Protein 5TXU (pdb70)

B-factor: mean 45.16, std 15.19, range [25.22, 124.11]

Structure (mmCIF, N/CA/C/O backbone):
data_5TXU
#
_entry.id   5TXU
#
_cell.length_a   98.043
_cell.length_b   98.043
_cell.length_c   108.241
_cell.angle_alpha   90.00
_cell.angle_beta   90.00
_cell.angle_gamma   120.00
#
_symmetry.space_group_name_H-M   'P 31 2 1'
#
loop_
_entity.id
_entity.type
_entity.pdbx_description
1 polymer 'Stage II sporulation protein D'
2 non-polymer 'ZINC ION'
3 non-polymer 'SODIUM ION'
4 non-polymer 'CHLORIDE ION'
5 non-polymer 'FORMIC ACID'
6 non-polymer 'DIMETHYL SULFOXIDE'
7 water water
#
loop_
_atom_site.group_PDB
_atom_site.id
_atom_site.type_symbol
_atom_site.label_atom_id
_atom_site.label_alt_id
_atom_site.label_comp_id
_atom_site.label_asym_id
_atom_site.label_entity_id
_atom_site.label_seq_id
_atom_site.pdbx_PDB_ins_code
_atom_site.Cartn_x
_atom_site.Cartn_y
_atom_site.Cartn_z
_atom_site.occupancy
_atom_site.B_iso_or_equiv
_atom_site.auth_seq_id
_atom_site.auth_comp_id
_atom_site.auth_asym_id
_atom_site.auth_atom_id
_atom_site.pdbx_PDB_model_num
ATOM 1 N N . LYS A 1 70 ? 70.977 6.261 16.342 1.00 101.23 70 LYS A N 1
ATOM 2 C CA . LYS A 1 70 ? 71.932 5.478 15.493 1.00 99.63 70 LYS A CA 1
ATOM 3 C C . LYS A 1 70 ? 71.895 5.958 14.031 1.00 93.89 70 LYS A C 1
ATOM 4 O O . LYS A 1 70 ? 71.210 6.933 13.711 1.00 92.60 70 LYS A O 1
ATOM 10 N N . LYS A 1 71 ? 72.654 5.286 13.163 1.00 114.60 71 LYS A N 1
ATOM 11 C CA . LYS A 1 71 ? 72.685 5.603 11.729 1.00 106.59 71 LYS A CA 1
ATOM 12 C C . LYS A 1 71 ? 71.761 4.673 10.941 1.00 95.24 71 LYS A C 1
ATOM 13 O O . LYS A 1 71 ? 71.281 3.660 11.462 1.00 90.26 71 LYS A O 1
ATOM 19 N N . ALA A 1 72 ? 71.509 5.041 9.686 1.00 87.36 72 ALA A N 1
ATOM 20 C CA . ALA A 1 72 ? 70.671 4.242 8.793 1.00 79.87 72 ALA A CA 1
ATOM 21 C C . ALA A 1 72 ? 71.424 2.958 8.441 1.00 75.66 72 ALA A C 1
ATOM 22 O O . ALA A 1 72 ? 72.601 3.013 8.080 1.00 78.05 72 ALA A O 1
ATOM 24 N N . PRO A 1 73 ? 70.758 1.798 8.548 1.00 69.45 73 PRO A N 1
ATOM 25 C CA . PRO A 1 73 ? 71.481 0.568 8.247 1.00 68.02 73 PRO A CA 1
ATOM 26 C C . PRO A 1 73 ? 71.812 0.376 6.771 1.00 64.21 73 PRO A C 1
ATOM 27 O O . PRO A 1 73 ? 71.234 1.030 5.889 1.00 59.70 73 PRO A O 1
ATOM 31 N N . ILE A 1 74 ? 72.780 -0.497 6.536 1.00 62.69 74 ILE A N 1
ATOM 32 C CA . ILE A 1 74 ? 73.173 -0.899 5.208 1.00 62.46 74 ILE A CA 1
ATOM 33 C C . ILE A 1 74 ? 72.499 -2.252 5.101 1.00 60.04 74 ILE A C 1
ATOM 34 O O . ILE A 1 74 ? 72.649 -3.077 5.996 1.00 59.46 74 ILE A O 1
ATOM 39 N N . ILE A 1 75 ? 71.733 -2.470 4.039 1.00 55.94 75 ILE A N 1
ATOM 40 C CA . ILE A 1 75 ? 71.020 -3.738 3.873 1.00 54.37 75 ILE A CA 1
ATOM 41 C C . ILE A 1 75 ? 71.488 -4.522 2.649 1.00 54.32 75 ILE A C 1
ATOM 42 O O . ILE A 1 75 ? 72.088 -3.965 1.732 1.00 55.16 75 ILE A O 1
ATOM 47 N N . ASN A 1 76 ? 71.215 -5.823 2.667 1.00 54.06 76 ASN A N 1
ATOM 48 C CA . ASN A 1 76 ? 71.533 -6.711 1.564 1.00 55.24 76 ASN A CA 1
ATOM 49 C C . ASN A 1 76 ? 70.305 -6.855 0.691 1.00 53.33 76 ASN A C 1
ATOM 50 O O . ASN A 1 76 ? 69.246 -7.289 1.166 1.00 51.98 76 ASN A O 1
ATOM 55 N N . VAL A 1 77 ? 70.447 -6.510 -0.584 1.00 52.10 77 VAL A N 1
ATOM 56 C CA . VAL A 1 77 ? 69.343 -6.606 -1.519 1.00 51.15 77 VAL A CA 1
ATOM 57 C C . VAL A 1 77 ? 69.669 -7.630 -2.588 1.00 52.32 77 VAL A C 1
ATOM 58 O O . VAL A 1 77 ? 70.716 -7.551 -3.224 1.00 54.15 77 VAL A O 1
ATOM 62 N N . TYR A 1 78 ? 68.761 -8.584 -2.781 1.00 52.22 78 TYR A N 1
ATOM 63 C CA . TYR A 1 78 ? 68.928 -9.620 -3.790 1.00 54.09 78 TYR A CA 1
ATOM 64 C C . TYR A 1 78 ? 68.343 -9.157 -5.117 1.00 53.44 78 TYR A C 1
ATOM 65 O O . TYR A 1 78 ? 67.165 -8.831 -5.207 1.00 51.64 78 TYR A O 1
ATOM 74 N N . ASN A 1 79 ? 69.186 -9.131 -6.140 1.00 55.66 79 ASN A N 1
ATOM 75 C CA . ASN A 1 79 ? 68.769 -8.772 -7.477 1.00 56.19 79 ASN A CA 1
ATOM 76 C C . ASN A 1 79 ? 68.212 -10.040 -8.120 1.00 57.80 79 ASN A C 1
ATOM 77 O O . ASN A 1 79 ? 68.973 -10.938 -8.492 1.00 59.36 79 ASN A O 1
ATOM 82 N N . HIS A 1 80 ? 66.887 -10.099 -8.270 1.00 56.98 80 HIS A N 1
ATOM 83 C CA . HIS A 1 80 ? 66.221 -11.289 -8.828 1.00 59.11 80 HIS A CA 1
ATOM 84 C C . HIS A 1 80 ? 66.554 -11.591 -10.303 1.00 62.40 80 HIS A C 1
ATOM 85 O O . HIS A 1 80 ? 66.272 -12.687 -10.778 1.00 64.12 80 HIS A O 1
ATOM 92 N N . ILE A 1 81 ? 67.144 -10.628 -11.015 1.00 62.93 81 ILE A N 1
ATOM 93 C CA . ILE A 1 81 ? 67.540 -10.817 -12.417 1.00 65.23 81 ILE A CA 1
ATOM 94 C C . ILE A 1 81 ? 68.959 -11.396 -12.508 1.00 68.95 81 ILE A C 1
ATOM 95 O O . ILE A 1 81 ? 69.177 -12.417 -13.172 1.00 70.88 81 ILE A O 1
ATOM 100 N N . THR A 1 82 ? 69.914 -10.746 -11.843 1.00 69.39 82 THR A N 1
ATOM 101 C CA . THR A 1 82 ? 71.321 -11.168 -11.889 1.00 72.83 82 THR A CA 1
ATOM 102 C C . THR A 1 82 ? 71.657 -12.296 -10.922 1.00 74.35 82 THR A C 1
ATOM 103 O O . THR A 1 82 ? 72.638 -13.004 -11.122 1.00 77.44 82 THR A O 1
ATOM 107 N N . GLY A 1 83 ? 70.857 -12.453 -9.871 1.00 73.26 83 GLY A N 1
ATOM 108 C CA . GLY A 1 83 ? 71.121 -13.470 -8.854 1.00 75.77 83 GLY A CA 1
ATOM 109 C C . GLY A 1 83 ? 72.191 -13.047 -7.848 1.00 77.39 83 GLY A C 1
ATOM 110 O O . GLY A 1 83 ? 72.581 -13.840 -6.990 1.00 78.79 83 GLY A O 1
ATOM 111 N N . LYS A 1 84 ? 72.658 -11.798 -7.946 1.00 78.56 84 LYS A N 1
ATOM 112 C CA . LYS A 1 84 ? 73.682 -11.264 -7.042 1.00 79.85 84 LYS A CA 1
ATOM 113 C C . LYS A 1 84 ? 73.049 -10.445 -5.924 1.00 76.47 84 LYS A C 1
ATOM 114 O O . LYS A 1 84 ? 72.103 -9.685 -6.162 1.00 74.40 84 LYS A O 1
ATOM 120 N N . THR A 1 85 ? 73.579 -10.600 -4.712 1.00 76.38 85 THR A N 1
ATOM 121 C CA . THR A 1 85 ? 73.140 -9.827 -3.552 1.00 74.78 85 THR A CA 1
ATOM 122 C C . THR A 1 85 ? 74.127 -8.668 -3.396 1.00 76.11 85 THR A C 1
ATOM 123 O O . THR A 1 85 ? 75.340 -8.862 -3.510 1.00 76.80 85 THR A O 1
ATOM 127 N N . GLU A 1 86 ? 73.604 -7.471 -3.144 1.00 75.03 86 GLU A N 1
ATOM 128 C CA . GLU A 1 86 ? 74.437 -6.271 -2.989 1.00 76.34 86 GLU A CA 1
ATOM 129 C C . GLU A 1 86 ? 74.021 -5.435 -1.782 1.00 70.44 86 GLU A C 1
ATOM 130 O O . GLU A 1 86 ? 72.850 -5.429 -1.387 1.00 65.39 86 GLU A O 1
ATOM 136 N N . LYS A 1 87 ? 74.999 -4.747 -1.199 1.00 69.06 87 LYS A N 1
ATOM 137 C CA . LYS A 1 87 ? 74.752 -3.863 -0.070 1.00 67.18 87 LYS A CA 1
ATOM 138 C C . LYS A 1 87 ? 74.245 -2.508 -0.562 1.00 63.90 87 LYS A C 1
ATOM 139 O O . LYS A 1 87 ? 74.760 -1.958 -1.538 1.00 64.24 87 LYS A O 1
ATOM 145 N N . MET A 1 88 ? 73.236 -1.980 0.123 1.00 59.10 88 MET A N 1
ATOM 146 C CA . MET A 1 88 ? 72.664 -0.679 -0.201 1.00 57.29 88 MET A CA 1
ATOM 147 C C . MET A 1 88 ? 72.341 0.076 1.072 1.00 54.46 88 MET A C 1
ATOM 148 O O . MET A 1 88 ? 71.939 -0.532 2.067 1.00 52.62 88 MET A O 1
ATOM 153 N N . ASP A 1 89 ? 72.506 1.395 1.034 1.00 54.21 89 ASP A N 1
ATOM 154 C CA . ASP A 1 89 ? 72.071 2.248 2.144 1.00 53.13 89 ASP A CA 1
ATOM 155 C C . ASP A 1 89 ? 70.548 2.208 2.111 1.00 48.41 89 ASP A C 1
ATOM 156 O O . ASP A 1 89 ? 69.967 2.223 1.021 1.00 45.71 89 ASP A O 1
ATOM 161 N N . MET A 1 90 ? 69.908 2.179 3.279 1.00 46.06 90 MET A N 1
ATOM 162 C CA . MET A 1 90 ? 68.445 2.154 3.357 1.00 44.78 90 MET A CA 1
ATOM 163 C C . MET A 1 90 ? 67.815 3.230 2.481 1.00 43.41 90 MET A C 1
ATOM 164 O O . MET A 1 90 ? 66.882 2.944 1.725 1.00 42.01 90 MET A O 1
ATOM 169 N N . GLU A 1 91 ? 68.337 4.458 2.569 1.00 42.32 91 GLU A N 1
ATOM 170 C CA . GLU A 1 91 ? 67.783 5.580 1.806 1.00 42.36 91 GLU A CA 1
ATOM 171 C C . GLU A 1 91 ? 67.748 5.309 0.302 1.00 41.51 91 GLU A C 1
ATOM 172 O O . GLU A 1 91 ? 66.715 5.502 -0.339 1.00 39.62 91 GLU A O 1
ATOM 178 N N . ASN A 1 92 ? 68.881 4.880 -0.256 1.00 43.17 92 ASN A N 1
ATOM 179 C CA . ASN A 1 92 ? 68.967 4.613 -1.687 1.00 44.24 92 ASN A CA 1
ATOM 180 C C . ASN A 1 92 ? 68.023 3.499 -2.126 1.00 41.93 92 ASN A C 1
ATOM 181 O O . ASN A 1 92 ? 67.404 3.589 -3.191 1.00 40.30 92 ASN A O 1
ATOM 186 N N . TYR A 1 93 ? 67.919 2.458 -1.304 1.00 39.99 93 TYR A N 1
ATOM 187 C CA . TYR A 1 93 ? 67.010 1.361 -1.598 1.00 38.56 93 TYR A CA 1
ATOM 188 C C . TYR A 1 93 ? 65.586 1.886 -1.653 1.00 36.75 93 TYR A C 1
ATOM 189 O O . TYR A 1 93 ? 64.878 1.644 -2.631 1.00 36.78 93 TYR A O 1
ATOM 198 N N . LEU A 1 94 ? 65.190 2.646 -0.630 1.00 35.82 94 LEU A N 1
ATOM 199 C CA . LEU A 1 94 ? 63.829 3.147 -0.552 1.00 34.58 94 LEU A CA 1
ATOM 200 C C . LEU A 1 94 ? 63.472 4.084 -1.709 1.00 34.05 94 LEU A C 1
ATOM 201 O O . LEU A 1 94 ? 62.330 4.065 -2.177 1.00 32.74 94 LEU A O 1
ATOM 206 N N . CYS A 1 95 ? 64.435 4.880 -2.183 1.00 34.89 95 CYS A N 1
ATOM 207 C CA . CYS A 1 95 ? 64.170 5.744 -3.336 1.00 35.03 95 CYS A CA 1
ATOM 208 C C . CYS A 1 95 ? 63.841 4.899 -4.573 1.00 35.08 95 CYS A C 1
ATOM 209 O O . CYS A 1 95 ? 62.948 5.249 -5.353 1.00 33.84 95 CYS A O 1
ATOM 212 N N . GLY A 1 96 ? 64.557 3.779 -4.721 1.00 35.57 96 GLY A N 1
ATOM 213 C CA . GLY A 1 96 ? 64.332 2.843 -5.821 1.00 36.82 96 GLY A CA 1
ATOM 214 C C . GLY A 1 96 ? 62.966 2.174 -5.715 1.00 35.47 96 GLY A C 1
ATOM 215 O O . GLY A 1 96 ? 62.305 1.943 -6.730 1.00 34.72 96 GLY A O 1
ATOM 216 N N . VAL A 1 97 ? 62.533 1.888 -4.487 1.00 35.24 97 VAL A N 1
ATOM 217 C CA . VAL A 1 97 ? 61.212 1.301 -4.267 1.00 34.13 97 VAL A CA 1
ATOM 218 C C . VAL A 1 97 ? 60.126 2.310 -4.630 1.00 33.78 97 VAL A C 1
ATOM 219 O O . VAL A 1 97 ? 59.177 1.959 -5.354 1.00 32.70 97 VAL A O 1
ATOM 223 N N . LEU A 1 98 ? 60.245 3.555 -4.152 1.00 33.41 98 LEU A N 1
ATOM 224 C CA A LEU A 1 98 ? 59.221 4.550 -4.512 0.50 33.03 98 LEU A CA 1
ATOM 225 C CA B LEU A 1 98 ? 59.269 4.604 -4.512 0.50 33.68 98 LEU A CA 1
ATOM 226 C C . LEU A 1 98 ? 59.140 4.779 -6.013 1.00 33.76 98 LEU A C 1
ATOM 227 O O . LEU A 1 98 ? 58.029 4.891 -6.561 1.00 34.92 98 LEU A O 1
ATOM 236 N N . ALA A 1 99 ? 60.291 4.837 -6.678 1.00 35.10 99 ALA A N 1
ATOM 237 C CA . ALA A 1 99 ? 60.329 5.057 -8.136 1.00 35.94 99 ALA A CA 1
ATOM 238 C C . ALA A 1 99 ? 59.608 3.947 -8.879 1.00 36.36 99 ALA A C 1
ATOM 239 O O . ALA A 1 99 ? 58.961 4.175 -9.896 1.00 35.82 99 ALA A O 1
ATOM 241 N N . GLY A 1 100 ? 59.701 2.742 -8.336 1.00 36.82 100 GLY A N 1
ATOM 242 C CA . GLY A 1 100 ? 59.042 1.611 -8.925 1.00 37.96 100 GLY A CA 1
ATOM 243 C C . GLY A 1 100 ? 57.584 1.461 -8.531 1.00 38.03 100 GLY A C 1
ATOM 244 O O . GLY A 1 100 ? 56.783 1.041 -9.345 1.00 37.95 100 GLY A O 1
ATOM 245 N N . GLU A 1 101 ? 57.233 1.830 -7.299 1.00 36.93 101 GLU A N 1
ATOM 246 C CA . GLU A 1 101 ? 55.862 1.662 -6.802 1.00 37.27 101 GLU A CA 1
ATOM 247 C C . GLU A 1 101 ? 54.921 2.821 -7.072 1.00 38.22 101 GLU A C 1
ATOM 248 O O . GLU A 1 101 ? 53.750 2.589 -7.389 1.00 37.65 101 GLU A O 1
ATOM 254 N N . MET A 1 102 ? 55.417 4.052 -6.941 1.00 36.48 102 MET A N 1
ATOM 255 C CA . MET A 1 102 ? 54.574 5.239 -7.055 1.00 40.09 102 MET A CA 1
ATOM 256 C C . MET A 1 102 ? 55.231 6.332 -7.919 1.00 43.32 102 MET A C 1
ATOM 257 O O . MET A 1 102 ? 56.393 6.656 -7.721 1.00 48.60 102 MET A O 1
ATOM 262 N N . SER A 1 103 ? 54.506 6.987 -8.797 1.00 47.65 103 SER A N 1
ATOM 263 C CA . SER A 1 103 ? 55.207 7.983 -9.629 1.00 48.36 103 SER A CA 1
ATOM 264 C C . SER A 1 103 ? 55.561 9.249 -8.853 1.00 46.83 103 SER A C 1
ATOM 265 O O . SER A 1 103 ? 54.922 9.579 -7.844 1.00 44.99 103 SER A O 1
ATOM 268 N N . SER A 1 104 ? 56.577 9.945 -9.359 1.00 46.24 104 SER A N 1
ATOM 269 C CA . SER A 1 104 ? 56.982 11.223 -8.827 1.00 46.48 104 SER A CA 1
ATOM 270 C C . SER A 1 104 ? 55.851 12.256 -8.910 1.00 43.85 104 SER A C 1
ATOM 271 O O . SER A 1 104 ? 55.964 13.302 -8.305 1.00 42.86 104 SER A O 1
ATOM 274 N N . GLU A 1 105 ? 54.767 11.954 -9.637 1.00 40.67 105 GLU A N 1
ATOM 275 C CA . GLU A 1 105 ? 53.631 12.876 -9.760 1.00 42.06 105 GLU A CA 1
ATOM 276 C C . GLU A 1 105 ? 52.644 12.808 -8.593 1.00 37.40 105 GLU A C 1
ATOM 277 O O . GLU A 1 105 ? 51.780 13.677 -8.467 1.00 37.11 105 GLU A O 1
ATOM 283 N N . PHE A 1 106 ? 52.732 11.757 -7.774 1.00 35.01 106 PHE A N 1
ATOM 284 C CA A PHE A 1 106 ? 51.867 11.662 -6.604 0.50 33.22 106 PHE A CA 1
ATOM 285 C CA B PHE A 1 106 ? 51.891 11.617 -6.591 0.50 33.76 106 PHE A CA 1
ATOM 286 C C . PHE A 1 106 ? 52.231 12.730 -5.598 1.00 33.32 106 PHE A C 1
ATOM 287 O O . PHE A 1 106 ? 53.380 13.227 -5.565 1.00 32.87 106 PHE A O 1
ATOM 302 N N . ASP A 1 107 ? 51.246 13.118 -4.815 1.00 32.79 107 ASP A N 1
ATOM 303 C CA . ASP A 1 107 ? 51.441 14.129 -3.817 1.00 33.97 107 ASP A CA 1
ATOM 304 C C . ASP A 1 107 ? 52.538 13.720 -2.832 1.00 33.13 107 ASP A C 1
ATOM 305 O O . ASP A 1 107 ? 52.711 12.521 -2.502 1.00 29.78 107 ASP A O 1
ATOM 310 N N . ILE A 1 108 ? 53.258 14.710 -2.324 1.00 31.57 108 ILE A N 1
ATOM 311 C CA . ILE A 1 108 ? 54.324 14.423 -1.339 1.00 32.15 108 ILE A CA 1
ATOM 312 C C . ILE A 1 108 ? 53.844 13.623 -0.120 1.00 30.40 108 ILE A C 1
ATOM 313 O O . ILE A 1 108 ? 54.592 12.798 0.408 1.00 29.29 108 ILE A O 1
ATOM 318 N N . GLU A 1 109 ? 52.623 13.864 0.356 1.00 30.89 109 GLU A N 1
ATOM 319 C CA . GLU A 1 109 ? 52.130 13.114 1.522 1.00 30.75 109 GLU A CA 1
ATOM 320 C C . GLU A 1 109 ? 51.901 11.621 1.188 1.00 30.03 109 GLU A C 1
ATOM 321 O O . GLU A 1 109 ? 52.097 10.744 2.037 1.00 29.42 109 GLU A O 1
ATOM 327 N N . ALA A 1 110 ? 51.466 11.334 -0.035 1.00 30.14 110 ALA A N 1
ATOM 328 C CA . ALA A 1 110 ? 51.284 9.942 -0.466 1.00 29.35 110 ALA A CA 1
ATOM 329 C C . ALA A 1 110 ? 52.662 9.289 -0.632 1.00 28.51 110 ALA A C 1
ATOM 330 O O . ALA A 1 110 ? 52.858 8.135 -0.256 1.00 28.11 110 ALA A O 1
ATOM 332 N N . LEU A 1 111 ? 53.621 10.033 -1.187 1.00 27.92 111 LEU A N 1
ATOM 333 C CA . LEU A 1 111 ? 54.984 9.520 -1.341 1.00 27.94 111 LEU A CA 1
ATOM 334 C C . LEU A 1 111 ? 55.618 9.282 0.030 1.00 27.66 111 LEU A C 1
ATOM 335 O O . LEU A 1 111 ? 56.299 8.280 0.216 1.00 27.16 111 LEU A O 1
ATOM 340 N N . LYS A 1 112 ? 55.371 10.176 0.983 1.00 27.51 112 LYS A N 1
ATOM 341 C CA . LYS A 1 112 ? 55.874 9.967 2.357 1.00 28.40 112 LYS A CA 1
ATOM 342 C C . LYS A 1 112 ? 55.258 8.720 2.994 1.00 28.24 112 LYS A C 1
ATOM 343 O O . LYS A 1 112 ? 55.975 7.909 3.572 1.00 28.16 112 LYS A O 1
ATOM 349 N N . ALA A 1 113 ? 53.942 8.572 2.869 1.00 28.05 113 ALA A N 1
ATOM 350 C CA . ALA A 1 113 ? 53.259 7.361 3.381 1.00 28.81 113 ALA A CA 1
ATOM 351 C C . ALA A 1 113 ? 53.873 6.113 2.749 1.00 28.49 113 ALA A C 1
ATOM 352 O O . ALA A 1 113 ? 54.185 5.134 3.437 1.00 27.84 113 ALA A O 1
ATOM 354 N N . GLN A 1 114 ? 54.082 6.160 1.435 1.00 28.19 114 GLN A N 1
ATOM 355 C CA . GLN A 1 114 ? 54.668 5.032 0.735 1.00 28.11 114 GLN A CA 1
ATOM 356 C C . GLN A 1 114 ? 56.086 4.723 1.219 1.00 28.34 114 GLN A C 1
ATOM 357 O O . GLN A 1 114 ? 56.436 3.550 1.366 1.00 27.69 114 GLN A O 1
ATOM 363 N N . SER A 1 115 ? 56.905 5.754 1.470 1.00 28.02 115 SER A N 1
ATOM 364 C CA . SER A 1 115 ? 58.264 5.529 1.924 1.00 28.64 115 SER A CA 1
ATOM 365 C C . SER A 1 115 ? 58.304 4.844 3.300 1.00 29.12 115 SER A C 1
ATOM 366 O O . SER A 1 115 ? 59.175 4.001 3.530 1.00 27.85 115 SER A O 1
ATOM 369 N N . VAL A 1 116 ? 57.377 5.214 4.194 1.00 28.62 116 VAL A N 1
ATOM 370 C CA . VAL A 1 116 ? 57.304 4.631 5.523 1.00 28.69 116 VAL A CA 1
ATOM 371 C C . VAL A 1 116 ? 56.895 3.174 5.420 1.00 28.92 116 VAL A C 1
ATOM 372 O O . VAL A 1 116 ? 57.475 2.325 6.098 1.00 29.85 116 VAL A O 1
ATOM 376 N N . ALA A 1 117 ? 55.922 2.882 4.559 1.00 28.20 117 ALA A N 1
ATOM 377 C CA . ALA A 1 117 ? 55.523 1.499 4.334 1.00 29.30 117 ALA A CA 1
ATOM 378 C C . ALA A 1 117 ? 56.678 0.654 3.810 1.00 29.41 117 ALA A C 1
ATOM 379 O O . ALA A 1 117 ? 56.922 -0.457 4.326 1.00 30.20 117 ALA A O 1
ATOM 381 N N . ALA A 1 118 ? 57.424 1.184 2.836 1.00 29.49 118 ALA A N 1
ATOM 382 C CA . ALA A 1 118 ? 58.554 0.463 2.256 1.00 29.73 118 ALA A CA 1
ATOM 383 C C . ALA A 1 118 ? 59.673 0.240 3.269 1.00 31.23 118 ALA A C 1
ATOM 384 O O . ALA A 1 118 ? 60.299 -0.841 3.290 1.00 32.19 118 ALA A O 1
ATOM 386 N N . ARG A 1 119 ? 59.933 1.244 4.109 1.00 30.50 119 ARG A N 1
ATOM 387 C CA . ARG A 1 119 ? 60.942 1.110 5.151 1.00 31.80 119 ARG A CA 1
ATOM 388 C C . ARG A 1 119 ? 60.510 0.059 6.200 1.00 31.72 119 ARG A C 1
ATOM 389 O O . ARG A 1 119 ? 61.316 -0.770 6.640 1.00 33.23 119 ARG A O 1
ATOM 397 N N . THR A 1 120 ? 59.247 0.127 6.595 1.00 30.64 120 THR A N 1
ATOM 398 C CA . THR A 1 120 ? 58.678 -0.796 7.544 1.00 31.88 120 THR A CA 1
ATOM 399 C C . THR A 1 120 ? 58.801 -2.239 7.024 1.00 33.21 120 THR A C 1
ATOM 400 O O . THR A 1 120 ? 59.077 -3.158 7.792 1.00 33.53 120 THR A O 1
ATOM 404 N N . TYR A 1 121 ? 58.628 -2.424 5.716 1.00 33.02 121 TYR A N 1
ATOM 405 C CA . TYR A 1 121 ? 58.719 -3.756 5.114 1.00 35.89 121 TYR A CA 1
ATOM 406 C C . TYR A 1 121 ? 60.104 -4.369 5.343 1.00 36.39 121 TYR A C 1
ATOM 407 O O . TYR A 1 121 ? 60.236 -5.540 5.727 1.00 35.61 121 TYR A O 1
ATOM 416 N N . VAL A 1 122 ? 61.136 -3.566 5.141 1.00 35.92 122 VAL A N 1
ATOM 417 C CA . VAL A 1 122 ? 62.504 -4.035 5.387 1.00 37.62 122 VAL A CA 1
ATOM 418 C C . VAL A 1 122 ? 62.708 -4.405 6.860 1.00 38.47 122 VAL A C 1
ATOM 419 O O . VAL A 1 122 ? 63.267 -5.472 7.173 1.00 40.18 122 VAL A O 1
ATOM 423 N N . VAL A 1 123 ? 62.267 -3.531 7.761 1.00 37.73 123 VAL A N 1
ATOM 424 C CA . VAL A 1 123 ? 62.433 -3.782 9.196 1.00 38.79 123 VAL A CA 1
ATOM 425 C C . VAL A 1 123 ? 61.677 -5.058 9.619 1.00 38.90 123 VAL A C 1
ATOM 426 O O . VAL A 1 123 ? 62.209 -5.900 10.357 1.00 39.07 123 VAL A O 1
ATOM 430 N N . TYR A 1 124 ? 60.441 -5.195 9.149 1.00 38.34 124 TYR A N 1
ATOM 431 C CA . TYR A 1 124 ? 59.653 -6.400 9.432 1.00 40.02 124 TYR A CA 1
ATOM 432 C C . TYR A 1 124 ? 60.425 -7.646 8.975 1.00 42.54 124 TYR A C 1
ATOM 433 O O . TYR A 1 124 ? 60.576 -8.627 9.737 1.00 44.83 124 TYR A O 1
ATOM 442 N N . LYS A 1 125 ? 60.891 -7.609 7.730 1.00 43.25 125 LYS A N 1
ATOM 443 C CA . LYS A 1 125 ? 61.685 -8.701 7.153 1.00 48.58 125 LYS A CA 1
ATOM 444 C C . LYS A 1 125 ? 62.951 -9.031 7.965 1.00 49.60 125 LYS A C 1
ATOM 445 O O . LYS A 1 125 ? 63.305 -10.203 8.096 1.00 47.89 125 LYS A O 1
ATOM 451 N N . GLN A 1 126 ? 63.628 -8.004 8.481 1.00 50.37 126 GLN A N 1
ATOM 452 C CA . GLN A 1 126 ? 64.819 -8.205 9.321 1.00 54.42 126 GLN A CA 1
ATOM 453 C C . GLN A 1 126 ? 64.473 -8.970 10.593 1.00 56.68 126 GLN A C 1
ATOM 454 O O . GLN A 1 126 ? 65.225 -9.823 11.013 1.00 58.46 126 GLN A O 1
ATOM 460 N N . GLU A 1 127 ? 63.334 -8.637 11.195 1.00 58.63 127 GLU A N 1
ATOM 461 C CA . GLU A 1 127 ? 62.893 -9.230 12.460 1.00 63.15 127 GLU A CA 1
ATOM 462 C C . GLU A 1 127 ? 62.198 -10.579 12.320 1.00 65.69 127 GLU A C 1
ATOM 463 O O . GLU A 1 127 ? 61.871 -11.198 13.331 1.00 65.11 127 GLU A O 1
ATOM 469 N N . HIS A 1 128 ? 61.970 -11.039 11.089 1.00 64.54 128 HIS A N 1
ATOM 470 C CA . HIS A 1 128 ? 61.299 -12.324 10.877 1.00 69.69 128 HIS A CA 1
ATOM 471 C C . HIS A 1 128 ? 62.123 -13.317 10.065 1.00 76.70 128 HIS A C 1
ATOM 472 O O . HIS A 1 128 ? 63.220 -13.002 9.599 1.00 80.25 128 HIS A O 1
ATOM 479 N N . GLY A 1 129 ? 61.599 -14.533 9.951 1.00 84.93 129 GLY A N 1
ATOM 480 C CA . GLY A 1 129 ? 62.285 -15.624 9.265 1.00 90.63 129 GLY A CA 1
ATOM 481 C C . GLY A 1 129 ? 62.740 -15.297 7.858 1.00 92.43 129 GLY A C 1
ATOM 482 O O . GLY A 1 129 ? 61.993 -14.708 7.080 1.00 88.06 129 GLY A O 1
ATOM 483 N N . LYS A 1 130 ? 63.982 -15.669 7.554 1.00 97.68 130 LYS A N 1
ATOM 484 C CA . LYS A 1 130 ? 64.555 -15.480 6.222 1.00 99.55 130 LYS A CA 1
ATOM 485 C C . LYS A 1 130 ? 63.806 -16.370 5.217 1.00 101.06 130 LYS A C 1
ATOM 486 O O . LYS A 1 130 ? 63.353 -17.463 5.568 1.00 101.61 130 LYS A O 1
ATOM 492 N N . SER A 1 131 ? 63.668 -15.890 3.983 1.00 85.16 131 SER A N 1
ATOM 493 C CA . SER A 1 131 ? 62.972 -16.634 2.925 1.00 87.46 131 SER A CA 1
ATOM 494 C C . SER A 1 131 ? 63.925 -17.569 2.183 1.00 86.24 131 SER A C 1
ATOM 495 O O . SER A 1 131 ? 65.143 -17.365 2.179 1.00 85.21 131 SER A O 1
ATOM 498 N N . SER A 1 132 ? 63.358 -18.595 1.553 1.00 87.28 132 SER A N 1
ATOM 499 C CA . SER A 1 132 ? 64.151 -19.549 0.781 1.00 87.25 132 SER A CA 1
ATOM 500 C C . SER A 1 132 ? 64.649 -18.923 -0.535 1.00 85.31 132 SER A C 1
ATOM 501 O O . SER A 1 132 ? 65.740 -19.266 -0.998 1.00 84.69 132 SER A O 1
ATOM 504 N N . LYS A 1 133 ? 63.871 -18.001 -1.120 1.00 81.15 133 LYS A N 1
ATOM 505 C CA . LYS A 1 133 ? 64.300 -17.319 -2.361 1.00 78.69 133 LYS A CA 1
ATOM 506 C C . LYS A 1 133 ? 65.637 -16.602 -2.220 1.00 73.52 133 LYS A C 1
ATOM 507 O O . LYS A 1 133 ? 66.423 -16.551 -3.170 1.00 75.14 133 LYS A O 1
ATOM 513 N N . HIS A 1 134 ? 65.878 -16.022 -1.047 1.00 65.97 134 HIS A N 1
ATOM 514 C CA . HIS A 1 134 ? 67.109 -15.279 -0.808 1.00 63.27 134 HIS A CA 1
ATOM 515 C C . HIS A 1 134 ? 67.399 -15.227 0.682 1.00 62.38 134 HIS A C 1
ATOM 516 O O . HIS A 1 134 ? 67.197 -14.208 1.350 1.00 55.54 134 HIS A O 1
ATOM 523 N N . LYS A 1 135 ? 67.857 -16.361 1.201 1.00 63.16 135 LYS A N 1
ATOM 524 C CA . LYS A 1 135 ? 68.176 -16.479 2.625 1.00 65.51 135 LYS A CA 1
ATOM 525 C C . LYS A 1 135 ? 69.258 -15.513 3.131 1.00 64.26 135 LYS A C 1
ATOM 526 O O . LYS A 1 135 ? 69.269 -15.191 4.323 1.00 66.74 135 LYS A O 1
ATOM 532 N N . ASN A 1 136 ? 70.138 -15.041 2.240 1.00 63.73 136 ASN A N 1
ATOM 533 C CA . ASN A 1 136 ? 71.212 -14.097 2.620 1.00 64.72 136 ASN A CA 1
ATOM 534 C C . ASN A 1 136 ? 70.915 -12.609 2.300 1.00 63.27 136 ASN A C 1
ATOM 535 O O . ASN A 1 136 ? 71.822 -11.763 2.335 1.00 62.49 136 ASN A O 1
ATOM 540 N N . ALA A 1 137 ? 69.652 -12.293 2.013 1.00 59.23 137 ALA A N 1
ATOM 541 C CA . ALA A 1 137 ? 69.240 -10.910 1.740 1.00 53.94 137 ALA A CA 1
ATOM 542 C C . ALA A 1 137 ? 67.912 -10.652 2.415 1.00 50.13 137 ALA A C 1
ATOM 543 O O . ALA A 1 137 ? 66.992 -11.489 2.352 1.00 50.02 137 ALA A O 1
ATOM 545 N N . VAL A 1 138 ? 67.790 -9.486 3.043 1.00 56.63 138 VAL A N 1
ATOM 546 C CA . VAL A 1 138 ? 66.544 -9.142 3.719 1.00 52.41 138 VAL A CA 1
ATOM 547 C C . VAL A 1 138 ? 65.407 -8.926 2.702 1.00 49.34 138 VAL A C 1
ATOM 548 O O . VAL A 1 138 ? 64.262 -9.299 2.953 1.00 46.44 138 VAL A O 1
ATOM 552 N N . VAL A 1 139 ? 65.725 -8.318 1.565 1.00 48.32 139 VAL A N 1
ATOM 553 C CA . VAL A 1 139 ? 64.727 -8.080 0.518 1.00 46.92 139 VAL A CA 1
ATOM 554 C C . VAL A 1 139 ? 65.296 -8.374 -0.856 1.00 46.78 139 VAL A C 1
ATOM 555 O O . VAL A 1 139 ? 66.520 -8.420 -1.037 1.00 46.09 139 VAL A O 1
ATOM 559 N N . CYS A 1 140 ? 64.401 -8.562 -1.825 1.00 46.31 140 CYS A N 1
ATOM 560 C CA . CYS A 1 140 ? 64.811 -8.725 -3.214 1.00 47.11 140 CYS A CA 1
ATOM 561 C C . CYS A 1 140 ? 64.145 -7.628 -4.060 1.00 45.38 140 CYS A C 1
ATOM 562 O O . CYS A 1 140 ? 63.289 -6.865 -3.577 1.00 41.28 140 CYS A O 1
ATOM 565 N N . THR A 1 141 ? 64.533 -7.586 -5.324 1.00 47.22 141 THR A N 1
ATOM 566 C CA . THR A 1 141 ? 64.021 -6.599 -6.286 1.00 47.76 141 THR A CA 1
ATOM 567 C C . THR A 1 141 ? 62.780 -7.086 -7.081 1.00 50.22 141 THR A C 1
ATOM 568 O O . THR A 1 141 ? 62.362 -6.426 -8.037 1.00 49.86 141 THR A O 1
ATOM 572 N N . ASP A 1 142 ? 62.189 -8.217 -6.684 1.00 49.22 142 ASP A N 1
ATOM 573 C CA . ASP A 1 142 ? 61.025 -8.749 -7.384 1.00 52.49 142 ASP A CA 1
ATOM 574 C C . ASP A 1 142 ? 59.734 -8.292 -6.711 1.00 51.80 142 ASP A C 1
ATOM 575 O O . ASP A 1 142 ? 59.445 -8.690 -5.575 1.00 49.08 142 ASP A O 1
ATOM 580 N N . TYR A 1 143 ? 58.947 -7.484 -7.431 1.00 50.88 143 TYR A N 1
ATOM 581 C CA . TYR A 1 143 ? 57.662 -6.978 -6.918 1.00 52.74 143 TYR A CA 1
ATOM 582 C C . TYR A 1 143 ? 56.680 -8.112 -6.602 1.00 54.30 143 TYR A C 1
ATOM 583 O O . TYR A 1 143 ? 55.761 -7.927 -5.810 1.00 55.72 143 TYR A O 1
ATOM 592 N N . LYS A 1 144 ? 56.863 -9.262 -7.246 1.00 55.67 144 LYS A N 1
ATOM 593 C CA . LYS A 1 144 ? 56.025 -10.449 -6.982 1.00 60.29 144 LYS A CA 1
ATOM 594 C C . LYS A 1 144 ? 56.342 -11.098 -5.631 1.00 59.19 144 LYS A C 1
ATOM 595 O O . LYS A 1 144 ? 55.542 -11.887 -5.129 1.00 62.67 144 LYS A O 1
ATOM 601 N N . HIS A 1 145 ? 57.504 -10.784 -5.0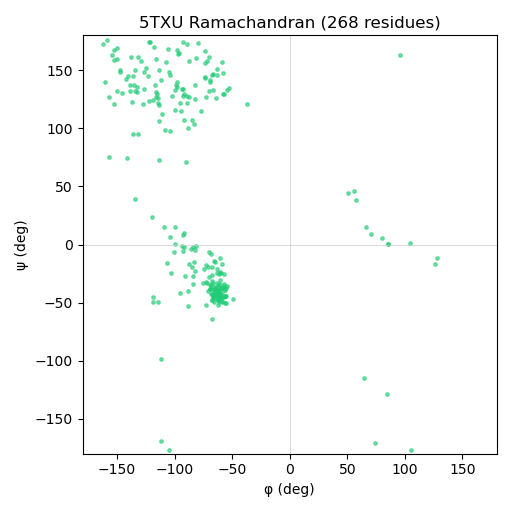49 1.00 56.87 145 HIS A N 1
ATOM 602 C CA . HIS A 1 145 ? 57.912 -11.400 -3.779 1.00 56.55 145 HIS A CA 1
ATOM 603 C C . HIS A 1 145 ? 58.093 -10.390 -2.646 1.00 54.28 145 HIS A C 1
ATOM 604 O O . HIS A 1 145 ? 57.597 -10.602 -1.530 1.00 52.03 145 HIS A O 1
ATOM 611 N N . CYS A 1 146 ? 58.843 -9.321 -2.919 1.00 50.24 146 CYS A N 1
ATOM 612 C CA . CYS A 1 146 ? 59.062 -8.261 -1.933 1.00 48.30 146 CYS A CA 1
ATOM 613 C C . CYS A 1 146 ? 58.359 -6.987 -2.412 1.00 47.34 146 CYS A C 1
ATOM 614 O O . CYS A 1 146 ? 57.144 -6.829 -2.208 1.00 46.20 146 CYS A O 1
ATOM 617 N N . GLN A 1 147 ? 59.101 -6.073 -3.032 1.00 45.50 147 GLN A N 1
ATOM 618 C CA . GLN A 1 147 ? 58.487 -4.852 -3.550 1.00 43.00 147 GLN A CA 1
ATOM 619 C C . GLN A 1 147 ? 59.270 -4.386 -4.760 1.00 41.91 147 GLN A C 1
ATOM 620 O O . GLN A 1 147 ? 60.403 -4.808 -4.991 1.00 42.68 147 G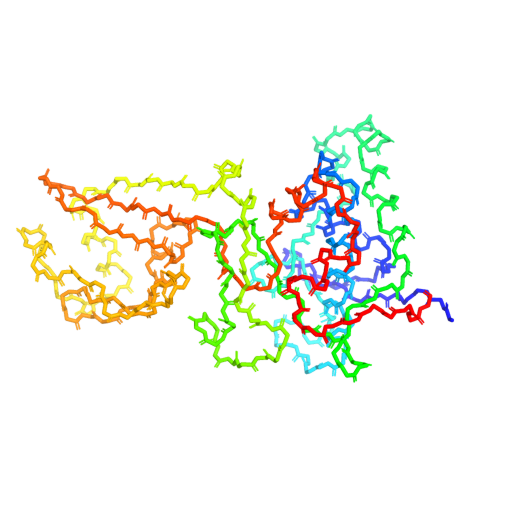LN A O 1
ATOM 626 N N . GLU A 1 148 ? 58.624 -3.572 -5.565 1.00 42.25 148 GLU A N 1
ATOM 627 C CA . GLU A 1 148 ? 59.243 -3.091 -6.777 1.00 45.37 148 GLU A CA 1
ATOM 628 C C . GLU A 1 148 ? 60.538 -2.335 -6.441 1.00 45.66 148 GLU A C 1
ATOM 629 O O . GLU A 1 148 ? 60.744 -1.895 -5.289 1.00 44.92 148 GLU A O 1
ATOM 635 N N . TYR A 1 149 ? 61.432 -2.257 -7.420 1.00 43.16 149 TYR A N 1
ATOM 636 C CA . TYR A 1 149 ? 62.686 -1.544 -7.263 1.00 42.65 149 TYR A CA 1
ATOM 637 C C . TYR A 1 149 ? 63.239 -1.121 -8.629 1.00 44.79 149 TYR A C 1
ATOM 638 O O . TYR A 1 149 ? 63.353 -1.948 -9.518 1.00 43.62 149 TYR A O 1
ATOM 647 N N . LYS A 1 150 ? 63.556 0.169 -8.789 1.00 42.81 150 LYS A N 1
ATOM 648 C CA . LYS A 1 150 ? 64.197 0.669 -10.017 1.00 45.72 150 LYS A CA 1
ATOM 649 C C . LYS A 1 150 ? 65.504 1.339 -9.599 1.00 45.53 150 LYS A C 1
ATOM 650 O O . LYS A 1 150 ? 65.495 2.237 -8.753 1.00 41.75 150 LYS A O 1
ATOM 656 N N . SER A 1 151 ? 66.623 0.885 -10.168 1.00 45.83 151 SER A N 1
ATOM 657 C CA . SER A 1 151 ? 67.941 1.422 -9.820 1.00 48.17 151 SER A CA 1
ATOM 658 C C . SER A 1 151 ? 68.127 2.826 -10.387 1.00 47.20 151 SER A C 1
ATOM 659 O O . SER A 1 151 ? 67.463 3.224 -11.340 1.00 45.27 151 SER A O 1
ATOM 662 N N . TYR A 1 152 ? 69.046 3.564 -9.787 1.00 49.82 152 TYR A N 1
ATOM 663 C CA . TYR A 1 152 ? 69.343 4.926 -10.209 1.00 50.81 152 TYR A CA 1
ATOM 664 C C . TYR A 1 152 ? 69.794 4.955 -11.675 1.00 51.05 152 TYR A C 1
ATOM 665 O O . TYR A 1 152 ? 69.269 5.725 -12.484 1.00 49.37 152 TYR A O 1
ATOM 674 N N . ASP A 1 153 ? 70.749 4.092 -12.013 1.00 54.12 153 ASP A N 1
ATOM 675 C CA . ASP A 1 153 ? 71.272 3.996 -13.391 1.00 56.76 153 ASP A CA 1
ATOM 676 C C . ASP A 1 153 ? 70.157 3.728 -14.402 1.00 54.46 153 ASP A C 1
ATOM 677 O O . ASP A 1 153 ? 70.103 4.355 -15.458 1.00 53.03 153 ASP A O 1
ATOM 682 N N . THR A 1 154 ? 69.268 2.800 -14.054 1.00 51.77 154 THR A N 1
ATOM 683 C CA . THR A 1 154 ? 68.120 2.455 -14.889 1.00 51.46 154 THR A CA 1
ATOM 684 C C . THR A 1 154 ? 67.216 3.665 -15.063 1.00 48.30 154 THR A C 1
ATOM 685 O O . THR A 1 154 ? 66.780 3.966 -16.170 1.00 48.45 154 THR A O 1
ATOM 689 N N . LEU A 1 155 ? 66.943 4.359 -13.967 1.00 46.53 155 LEU A N 1
ATOM 690 C CA . LEU A 1 155 ? 66.074 5.534 -14.015 1.00 45.91 155 LEU A CA 1
ATOM 691 C C . LEU A 1 155 ? 66.681 6.661 -14.835 1.00 47.58 155 LEU A C 1
ATOM 692 O O . LEU A 1 155 ? 65.981 7.312 -15.614 1.00 47.37 155 LEU A O 1
ATOM 697 N N . LYS A 1 156 ? 67.979 6.883 -14.653 1.00 49.99 156 LYS A N 1
ATOM 698 C CA . LYS A 1 156 ? 68.682 7.941 -15.368 1.00 52.91 156 LYS A CA 1
ATOM 699 C C . LYS A 1 156 ? 68.709 7.640 -16.870 1.00 54.62 156 LYS A C 1
ATOM 700 O O . LYS A 1 156 ? 68.438 8.517 -17.692 1.00 53.09 156 LYS A O 1
ATOM 706 N N . LYS A 1 157 ? 69.004 6.390 -17.213 1.00 55.38 157 LYS A N 1
ATOM 707 C CA . LYS A 1 157 ? 69.064 5.965 -18.610 1.00 58.19 157 LYS A CA 1
ATOM 708 C C . LYS A 1 157 ? 67.696 6.027 -19.301 1.00 56.55 157 LYS A C 1
ATOM 709 O O . LYS A 1 157 ? 67.605 6.442 -20.449 1.00 58.38 157 LYS A O 1
ATOM 715 N N . LEU A 1 158 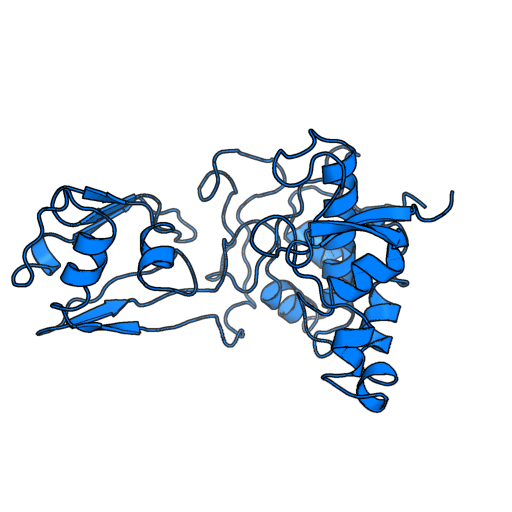? 66.644 5.643 -18.586 1.00 54.44 158 LEU A N 1
ATOM 716 C CA A LEU A 1 158 ? 65.321 5.633 -19.186 0.50 54.15 158 LEU A CA 1
ATOM 717 C CA B LEU A 1 158 ? 65.261 5.627 -19.102 0.50 54.40 158 LEU A CA 1
ATOM 718 C C . LEU A 1 158 ? 64.611 6.995 -19.141 1.00 54.39 158 LEU A C 1
ATOM 719 O O . LEU A 1 158 ? 63.901 7.335 -20.089 1.00 54.56 158 LEU A O 1
ATOM 728 N N . ASN A 1 159 ? 64.827 7.779 -18.080 1.00 52.45 159 ASN A N 1
ATOM 729 C CA . ASN A 1 159 ? 64.163 9.084 -17.954 1.00 52.45 159 ASN A CA 1
ATOM 730 C C . ASN A 1 159 ? 65.021 10.318 -18.250 1.00 53.21 159 ASN A C 1
ATOM 731 O O . ASN A 1 159 ? 64.482 11.365 -18.602 1.00 53.91 159 ASN A O 1
ATOM 736 N N . GLY A 1 160 ? 66.338 10.204 -18.098 1.00 53.66 160 GLY A N 1
ATOM 737 C CA . GLY A 1 160 ? 67.245 11.318 -18.401 1.00 55.53 160 GLY A CA 1
ATOM 738 C C . GLY A 1 160 ? 67.627 12.147 -17.184 1.00 56.29 160 GLY A C 1
ATOM 739 O O . GLY A 1 160 ? 66.969 12.085 -16.139 1.00 50.94 160 GLY A O 1
ATOM 740 N N . GLU A 1 161 ? 68.693 12.932 -17.336 1.00 58.94 161 GLU A N 1
ATOM 741 C CA . GLU A 1 161 ? 69.219 13.770 -16.254 1.00 61.94 161 GLU A CA 1
ATOM 742 C C . GLU A 1 161 ? 68.234 14.795 -15.743 1.00 59.87 161 GLU A C 1
ATOM 743 O O . GLU A 1 161 ? 68.178 15.028 -14.550 1.00 58.13 161 GLU A O 1
ATOM 749 N N . GLU A 1 162 ? 67.448 15.393 -16.633 1.00 61.60 162 GLU A N 1
ATOM 750 C CA . GLU A 1 162 ? 66.491 16.420 -16.207 1.00 62.79 162 GLU A CA 1
ATOM 751 C C . GLU A 1 162 ? 65.433 15.813 -15.280 1.00 57.70 162 GLU A C 1
ATOM 752 O O . GLU A 1 162 ? 65.061 16.414 -14.267 1.00 55.39 162 GLU A O 1
ATOM 758 N N . TRP A 1 163 ? 64.958 14.620 -15.627 1.00 51.66 163 TRP A N 1
ATOM 759 C CA . TRP A 1 163 ? 63.984 13.922 -14.796 1.00 48.21 163 TRP A CA 1
ATOM 760 C C . TRP A 1 163 ? 64.616 13.588 -13.425 1.00 45.54 163 TRP A C 1
ATOM 761 O O . TRP A 1 163 ? 63.971 13.724 -12.386 1.00 45.03 163 TRP A O 1
ATOM 772 N N . ILE A 1 164 ? 65.873 13.158 -13.422 1.00 44.65 164 ILE A N 1
ATOM 773 C CA . ILE A 1 164 ? 66.558 12.871 -12.164 1.00 44.13 164 ILE A CA 1
ATOM 774 C C . ILE A 1 164 ? 66.599 14.123 -11.276 1.00 45.84 164 ILE A C 1
ATOM 775 O O . ILE A 1 164 ? 66.252 14.070 -10.095 1.00 42.66 164 ILE A O 1
ATOM 780 N N . LYS A 1 165 ? 67.003 15.259 -11.840 1.00 48.42 165 LYS A N 1
ATOM 781 C CA . LYS A 1 165 ? 67.128 16.468 -11.024 1.00 51.54 165 LYS A CA 1
ATOM 782 C C . LYS A 1 165 ? 65.812 17.089 -10.579 1.00 49.86 165 LYS A C 1
ATOM 783 O O . LYS A 1 165 ? 65.731 17.588 -9.459 1.00 49.67 165 LYS A O 1
ATOM 789 N N . ASN A 1 166 ? 64.770 16.991 -11.403 1.00 50.35 166 ASN A N 1
ATOM 790 C CA A ASN A 1 166 ? 63.484 17.653 -11.129 0.50 51.99 166 ASN A CA 1
ATOM 791 C CA B ASN A 1 166 ? 63.488 17.656 -11.103 0.50 52.18 166 ASN A CA 1
ATOM 792 C C . ASN A 1 166 ? 62.362 16.790 -10.573 1.00 50.19 166 ASN A C 1
ATOM 793 O O . ASN A 1 166 ? 61.461 17.307 -9.917 1.00 50.49 166 ASN A O 1
ATOM 802 N N . LYS A 1 167 ? 62.406 15.482 -10.833 1.00 49.20 167 LYS A N 1
ATOM 803 C CA . LYS A 1 167 ? 61.338 14.578 -10.390 1.00 47.94 167 LYS A CA 1
ATOM 804 C C . LYS A 1 167 ? 61.793 13.562 -9.359 1.00 43.24 167 LYS A C 1
ATOM 805 O O . LYS A 1 167 ? 61.149 13.375 -8.332 1.00 43.90 167 LYS A O 1
ATOM 811 N N . TYR A 1 168 ? 62.891 12.883 -9.646 1.00 40.77 168 TYR A N 1
ATOM 812 C CA . TYR A 1 168 ? 63.450 11.916 -8.709 1.00 38.79 168 TYR A CA 1
ATOM 813 C C . TYR A 1 168 ? 63.816 12.608 -7.409 1.00 37.82 168 TYR A C 1
ATOM 814 O O . TYR A 1 168 ? 63.760 12.001 -6.350 1.00 35.81 168 TYR A O 1
ATOM 823 N N . SER A 1 169 ? 64.189 13.893 -7.491 1.00 38.08 169 SER A N 1
ATOM 824 C CA . SER A 1 169 ? 64.480 14.676 -6.292 1.00 38.70 169 SER A CA 1
ATOM 825 C C . SER A 1 169 ? 63.272 14.687 -5.334 1.00 36.93 169 SER A C 1
ATOM 826 O O . SER A 1 169 ? 63.455 14.660 -4.130 1.00 36.24 169 SER A O 1
ATOM 829 N N . LYS A 1 170 ? 62.051 14.710 -5.871 1.00 36.55 170 LYS A N 1
ATOM 830 C CA . LYS A 1 170 ? 60.852 14.686 -5.027 1.00 36.83 170 LYS A CA 1
ATOM 831 C C . LYS A 1 170 ? 60.775 13.364 -4.264 1.00 35.06 170 LYS A C 1
ATOM 832 O O . LYS A 1 170 ? 60.419 13.333 -3.089 1.00 34.47 170 LYS A O 1
ATOM 838 N N . ILE A 1 171 ? 61.097 12.276 -4.956 1.00 34.70 171 ILE A N 1
ATOM 839 C CA . ILE A 1 171 ? 61.150 10.937 -4.330 1.00 34.03 171 ILE A CA 1
ATOM 840 C C . ILE A 1 171 ? 62.203 10.916 -3.219 1.00 34.22 171 ILE A C 1
ATOM 841 O O . ILE A 1 171 ? 61.932 10.462 -2.094 1.00 32.56 171 ILE A O 1
ATOM 846 N N . GLN A 1 172 ? 63.387 11.455 -3.519 1.00 35.15 172 GLN A N 1
ATOM 847 C CA . GLN A 1 172 ? 64.479 11.504 -2.546 1.00 36.33 172 GLN A CA 1
ATOM 848 C C . GLN A 1 172 ? 64.074 12.315 -1.321 1.00 35.49 172 GLN A C 1
ATOM 849 O O . GLN A 1 172 ? 64.322 11.912 -0.201 1.00 34.79 172 GLN A O 1
ATOM 855 N N . GLU A 1 173 ? 63.425 13.445 -1.549 1.00 34.47 173 GLU A N 1
ATOM 856 C CA . GLU A 1 173 ? 62.949 14.281 -0.452 1.00 34.71 173 GLU A CA 1
ATOM 857 C C . GLU A 1 173 ? 61.845 13.635 0.382 1.00 32.93 173 GLU A C 1
ATOM 858 O O . GLU A 1 173 ? 61.748 13.902 1.581 1.00 32.55 173 GLU A O 1
ATOM 864 N N . ALA A 1 174 ? 60.992 12.828 -0.249 1.00 30.59 174 ALA A N 1
ATOM 865 C CA . ALA A 1 174 ? 59.948 12.089 0.495 1.00 30.64 174 ALA A CA 1
ATOM 866 C C . ALA A 1 174 ? 60.580 11.061 1.427 1.00 30.04 174 ALA A C 1
ATOM 867 O O . ALA A 1 174 ? 60.221 10.981 2.589 1.00 33.11 174 ALA A O 1
ATOM 869 N N . VAL A 1 175 ? 61.550 10.308 0.919 1.00 30.55 175 VAL A N 1
ATOM 870 C CA . VAL A 1 175 ? 62.261 9.295 1.701 1.00 31.49 175 VAL A CA 1
ATOM 871 C C . VAL A 1 175 ? 63.081 9.927 2.831 1.00 33.07 175 VAL A C 1
ATOM 872 O O . VAL A 1 175 ? 63.015 9.488 3.998 1.00 32.44 175 VAL A O 1
ATOM 876 N N . ARG A 1 176 ? 63.879 10.943 2.502 1.00 34.49 176 ARG A N 1
ATOM 877 C CA A ARG A 1 176 ? 64.673 11.635 3.519 0.50 35.46 176 ARG A CA 1
ATOM 878 C CA B ARG A 1 176 ? 64.658 11.614 3.536 0.50 35.87 176 ARG A CA 1
ATOM 879 C C . ARG A 1 176 ? 63.750 12.281 4.547 1.00 34.18 176 ARG A C 1
ATOM 880 O O . ARG A 1 176 ? 64.066 12.328 5.735 1.00 32.57 176 ARG A O 1
ATOM 895 N N . GLY A 1 177 ? 62.619 12.787 4.063 1.00 32.61 177 GLY A N 1
ATOM 896 C CA . GLY A 1 177 ? 61.622 13.444 4.901 1.00 33.07 177 GLY A CA 1
ATOM 897 C C . GLY A 1 177 ? 60.951 12.517 5.907 1.00 32.18 177 GLY A C 1
ATOM 898 O O . GLY A 1 177 ? 60.281 12.990 6.828 1.00 33.32 177 GLY A O 1
ATOM 899 N N . THR A 1 178 ? 61.110 11.207 5.738 1.00 31.59 178 THR A N 1
ATOM 900 C CA . THR A 1 178 ? 60.559 10.260 6.707 1.00 31.67 178 THR A CA 1
ATOM 901 C C . THR A 1 178 ? 61.673 9.422 7.321 1.00 33.50 178 THR A C 1
ATOM 902 O O . THR A 1 178 ? 61.411 8.334 7.820 1.00 32.54 178 THR A O 1
ATOM 906 N N . LYS A 1 179 ? 62.903 9.948 7.300 1.00 33.79 179 LYS A N 1
ATOM 907 C CA . LYS A 1 179 ? 64.091 9.238 7.794 1.00 35.15 179 LYS A CA 1
ATOM 908 C C . LYS A 1 179 ? 63.822 8.402 9.036 1.00 35.48 179 LYS A C 1
ATOM 909 O O . LYS A 1 179 ? 63.427 8.943 10.072 1.00 34.62 179 LYS A O 1
ATOM 915 N N . GLY A 1 180 ? 64.068 7.099 8.931 1.00 34.51 180 GLY A N 1
ATOM 916 C CA . GLY A 1 180 ? 63.954 6.192 10.071 1.00 35.70 180 GLY A CA 1
ATOM 917 C C . GLY A 1 180 ? 62.569 5.873 10.612 1.00 34.31 180 GLY A C 1
ATOM 918 O O . GLY A 1 180 ? 62.451 5.236 11.678 1.00 35.96 180 GLY A O 1
ATOM 919 N N . GLN A 1 181 ? 61.532 6.287 9.905 1.00 31.01 181 GLN A N 1
ATOM 920 C CA . GLN A 1 181 ? 60.190 6.092 10.398 1.00 31.78 181 GLN A CA 1
ATOM 921 C C . GLN A 1 181 ? 59.539 4.805 9.902 1.00 31.23 181 GLN A C 1
ATOM 922 O O . GLN A 1 181 ? 59.624 4.467 8.734 1.00 30.49 181 GLN A O 1
ATOM 928 N N . ILE A 1 182 ? 58.934 4.090 10.837 1.00 31.84 182 ILE A N 1
ATOM 929 C CA . ILE A 1 182 ? 58.207 2.864 10.526 1.00 31.93 182 ILE A CA 1
ATOM 930 C C . ILE A 1 182 ? 56.839 2.879 11.180 1.00 32.23 182 ILE A C 1
ATOM 931 O O . ILE A 1 182 ? 56.597 3.629 12.148 1.00 33.12 182 ILE A O 1
ATOM 936 N N . ILE A 1 183 ? 55.954 2.027 10.662 1.00 32.20 183 ILE A N 1
ATOM 937 C CA . ILE A 1 183 ? 54.609 1.849 11.194 1.00 32.20 183 ILE A CA 1
ATOM 938 C C . ILE A 1 183 ? 54.690 0.707 12.210 1.00 33.48 183 ILE A C 1
ATOM 939 O O . ILE A 1 183 ? 55.205 -0.396 11.884 1.00 32.44 183 ILE A O 1
ATOM 944 N N . THR A 1 184 ? 54.155 0.943 13.410 1.00 34.13 184 THR A N 1
ATOM 945 C CA . THR A 1 184 ? 54.185 -0.058 14.464 1.00 34.53 184 THR A CA 1
ATOM 946 C C . THR A 1 184 ? 52.810 -0.404 15.026 1.00 36.55 184 THR A C 1
ATOM 947 O O . THR A 1 184 ? 51.899 0.430 15.058 1.00 36.21 184 THR A O 1
ATOM 951 N N . TYR A 1 185 ? 52.699 -1.645 15.510 1.00 38.09 185 TYR A N 1
ATOM 952 C CA . TYR A 1 185 ? 51.508 -2.153 16.188 1.00 39.95 185 TYR A CA 1
ATOM 953 C C . TYR A 1 185 ? 52.086 -2.716 17.494 1.00 41.89 185 TYR A C 1
ATOM 954 O O . TYR A 1 185 ? 52.976 -3.563 17.455 1.00 40.20 185 TYR A O 1
ATOM 963 N N . ASN A 1 186 ? 51.624 -2.200 18.627 1.00 46.03 186 ASN A N 1
ATOM 964 C CA . ASN A 1 186 ? 52.185 -2.582 19.933 1.00 50.57 186 ASN A CA 1
ATOM 965 C C . ASN A 1 186 ? 53.713 -2.465 19.911 1.00 50.82 186 ASN A C 1
ATOM 966 O O . ASN A 1 186 ? 54.418 -3.361 20.350 1.00 51.47 186 ASN A O 1
ATOM 971 N N . ASP A 1 187 ? 54.206 -1.365 19.342 1.00 49.89 187 ASP A N 1
ATOM 972 C CA . ASP A 1 187 ? 55.644 -1.081 19.261 1.00 51.53 187 ASP A CA 1
ATOM 973 C C . ASP A 1 187 ? 56.540 -1.960 18.403 1.00 50.24 187 ASP A C 1
ATOM 974 O O . ASP A 1 187 ? 57.758 -1.873 18.533 1.00 52.54 187 ASP A O 1
ATOM 979 N N . LYS A 1 188 ? 55.969 -2.771 17.514 1.00 46.10 188 LYS A N 1
ATOM 980 C CA . LYS A 1 188 ? 56.768 -3.615 16.621 1.00 44.77 188 LYS A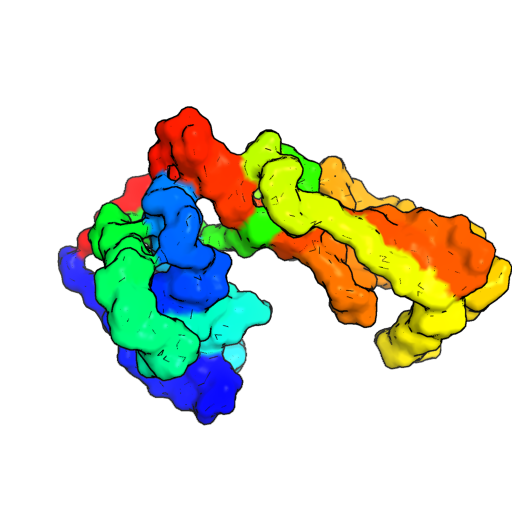 CA 1
ATOM 981 C C . LYS A 1 188 ? 56.394 -3.302 15.155 1.00 40.06 188 LYS A C 1
ATOM 982 O O . LYS A 1 188 ? 55.231 -3.040 14.863 1.00 38.61 188 LYS A O 1
ATOM 988 N N . ALA A 1 189 ? 57.380 -3.368 14.263 1.00 43.42 189 ALA A N 1
ATOM 989 C CA . ALA A 1 189 ? 57.174 -3.128 12.841 1.00 41.08 189 ALA A CA 1
ATOM 990 C C . ALA A 1 189 ? 56.088 -4.047 12.342 1.00 39.27 189 ALA A C 1
ATOM 991 O O . ALA A 1 189 ? 56.074 -5.231 12.675 1.00 38.02 189 ALA A O 1
ATOM 993 N N . ILE A 1 190 ? 55.148 -3.499 11.591 1.00 36.13 190 ILE A N 1
ATOM 994 C CA . ILE A 1 190 ? 54.081 -4.309 11.031 1.00 35.22 190 ILE A CA 1
ATOM 995 C C . ILE A 1 190 ? 54.483 -4.859 9.679 1.00 34.73 190 ILE A C 1
ATOM 996 O O . ILE A 1 190 ? 55.538 -4.512 9.157 1.00 35.19 190 ILE A O 1
ATOM 1001 N N . LEU A 1 191 ? 53.640 -5.744 9.148 1.00 34.86 191 LEU A N 1
ATOM 1002 C CA . LEU A 1 191 ? 53.745 -6.243 7.762 1.00 34.39 191 LEU A CA 1
ATOM 1003 C C . LEU A 1 191 ? 52.932 -5.218 6.965 1.00 32.48 191 LEU A C 1
ATOM 1004 O O . LEU A 1 191 ? 51.706 -5.286 6.937 1.00 32.71 191 LEU A O 1
ATOM 1009 N N . PRO A 1 192 ? 53.603 -4.259 6.301 1.00 32.42 192 PRO A N 1
ATOM 1010 C CA . PRO A 1 192 ? 52.880 -3.150 5.711 1.00 30.79 192 PRO A CA 1
ATOM 1011 C C . PRO A 1 192 ? 52.432 -3.385 4.267 1.00 30.54 192 PRO A C 1
ATOM 1012 O O . PRO A 1 192 ? 52.959 -2.763 3.342 1.00 30.39 192 PRO A O 1
ATOM 1016 N N .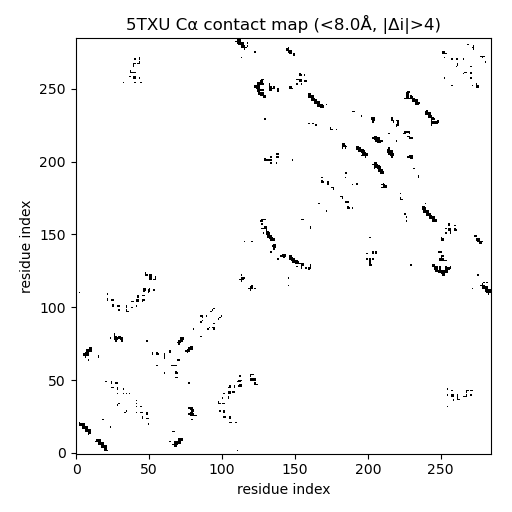 LEU A 1 193 ? 51.452 -4.267 4.085 1.00 30.40 193 LEU A N 1
ATOM 1017 C CA . LEU A 1 193 ? 50.974 -4.556 2.748 1.00 29.53 193 LEU A CA 1
ATOM 1018 C C . LEU A 1 193 ? 50.357 -3.310 2.082 1.00 28.47 193 LEU A C 1
ATOM 1019 O O . LEU A 1 193 ? 49.768 -2.445 2.734 1.00 28.53 193 LEU A O 1
ATOM 1024 N N . TYR A 1 194 ? 50.525 -3.211 0.776 1.00 27.92 194 TYR A N 1
ATOM 1025 C CA . TYR A 1 194 ? 49.964 -2.095 0.023 1.00 27.67 194 TYR A CA 1
ATOM 1026 C C . TYR A 1 194 ? 49.741 -2.527 -1.417 1.00 27.12 194 TYR A C 1
ATOM 1027 O O . TYR A 1 194 ? 50.320 -3.507 -1.867 1.00 27.49 194 TYR A O 1
ATOM 1036 N N . PHE A 1 195 ? 48.927 -1.757 -2.132 1.00 27.26 195 PHE A N 1
ATOM 1037 C CA . PHE A 1 195 ? 48.489 -2.132 -3.487 1.00 26.80 195 PHE A CA 1
ATOM 1038 C C . PHE A 1 195 ? 47.966 -0.871 -4.166 1.00 26.67 195 PHE A C 1
ATOM 1039 O O . PHE A 1 195 ? 47.803 0.174 -3.520 1.00 26.29 195 PHE A O 1
ATOM 1047 N N . SER A 1 196 ? 47.658 -0.966 -5.460 1.00 26.15 196 SER A N 1
ATOM 1048 C CA . SER A 1 196 ? 47.254 0.204 -6.223 1.00 25.85 196 SER A CA 1
ATOM 1049 C C . SER A 1 196 ? 45.910 0.869 -5.900 1.00 26.18 196 SER A C 1
ATOM 1050 O O . SER A 1 196 ? 45.872 2.033 -5.502 1.00 26.56 196 SER A O 1
ATOM 1053 N N . THR A 1 197 ? 44.823 0.135 -6.113 1.00 25.62 197 THR A N 1
ATOM 1054 C CA . THR A 1 197 ? 43.500 0.691 -6.081 1.00 26.27 197 THR A CA 1
ATOM 1055 C C . THR A 1 197 ? 42.494 -0.303 -5.532 1.00 27.43 197 THR A C 1
ATOM 1056 O O . THR A 1 197 ? 42.457 -1.465 -5.969 1.00 27.37 197 THR A O 1
ATOM 1060 N N . SER A 1 198 ? 41.689 0.130 -4.567 1.00 27.74 198 SER A N 1
ATOM 1061 C CA . SER A 1 198 ? 40.680 -0.762 -4.005 1.00 29.42 198 SER A CA 1
ATOM 1062 C C . SER A 1 198 ? 39.387 -0.565 -4.743 1.00 30.31 198 SER A C 1
ATOM 1063 O O . SER A 1 198 ? 39.257 0.340 -5.563 1.00 28.77 198 SER A O 1
ATOM 1066 N N . SER A 1 199 ? 38.41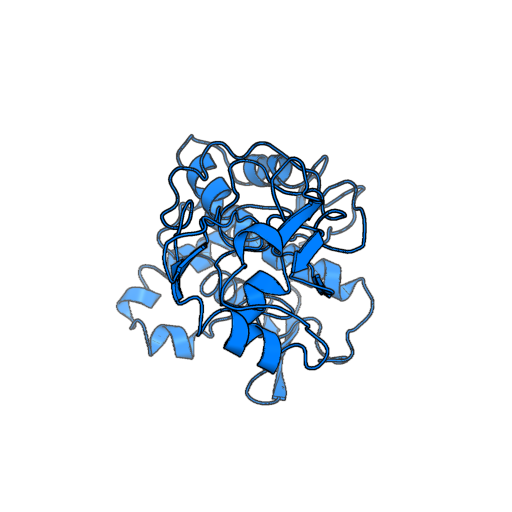4 -1.403 -4.408 1.00 29.66 199 SER A N 1
ATOM 1067 C CA . SER A 1 199 ? 37.070 -1.335 -4.947 1.00 32.20 199 SER A CA 1
ATOM 1068 C C . SER A 1 199 ? 36.226 -0.286 -4.231 1.00 33.72 199 SER A C 1
ATOM 1069 O O . SER A 1 199 ? 35.065 -0.092 -4.582 1.00 34.42 199 SER A O 1
ATOM 1072 N N . GLY A 1 200 ? 36.793 0.396 -3.229 1.00 32.52 200 GLY A N 1
ATOM 1073 C CA . GLY A 1 200 ? 36.048 1.352 -2.410 1.00 33.89 200 GLY A CA 1
ATOM 1074 C C . GLY A 1 200 ? 36.206 0.999 -0.930 1.00 33.98 200 GLY A C 1
ATOM 1075 O O . GLY A 1 200 ? 35.904 1.807 -0.050 1.00 34.37 200 GLY A O 1
ATOM 1076 N N . LYS A 1 201 ? 36.643 -0.231 -0.672 1.00 33.61 201 LYS A N 1
ATOM 1077 C CA . LYS A 1 201 ? 36.920 -0.711 0.679 1.00 36.60 201 LYS A CA 1
ATOM 1078 C C . LYS A 1 201 ? 38.128 -1.583 0.578 1.00 33.35 201 LYS A C 1
ATOM 1079 O O . LYS A 1 201 ? 38.252 -2.307 -0.395 1.00 32.07 201 LYS A O 1
ATOM 1085 N N . THR A 1 202 ? 39.020 -1.550 1.570 1.00 31.60 202 THR A N 1
ATOM 1086 C CA . THR A 1 202 ? 40.157 -2.459 1.537 1.00 30.38 202 THR A CA 1
ATOM 1087 C C . THR A 1 202 ? 39.684 -3.832 2.028 1.00 32.19 202 THR A C 1
ATOM 1088 O O . THR A 1 202 ? 38.568 -3.962 2.524 1.00 33.05 202 THR A O 1
ATOM 1092 N N . GLU A 1 203 ? 40.554 -4.831 1.937 1.00 32.60 203 GLU A N 1
ATOM 1093 C CA . GLU A 1 203 ? 40.240 -6.195 2.366 1.00 32.98 203 GLU A CA 1
ATOM 1094 C C . GLU A 1 203 ? 40.900 -6.530 3.691 1.00 33.61 203 GLU A C 1
ATOM 1095 O O . GLU A 1 203 ? 42.015 -6.071 3.982 1.00 31.25 203 GLU A O 1
ATOM 1101 N N . ASN A 1 204 ? 40.212 -7.333 4.493 1.00 33.05 204 ASN A N 1
ATOM 1102 C CA . ASN A 1 204 ? 40.812 -7.908 5.678 1.00 34.78 204 ASN A CA 1
ATOM 1103 C C . ASN A 1 204 ? 41.837 -8.906 5.129 1.00 34.39 204 ASN A C 1
ATOM 1104 O O . ASN A 1 204 ? 41.532 -9.638 4.186 1.00 35.19 204 ASN A O 1
ATOM 1109 N N . SER A 1 205 ? 43.017 -8.998 5.738 1.00 34.76 205 SER A N 1
ATOM 1110 C CA . SER A 1 205 ? 44.081 -9.893 5.235 1.00 35.30 205 SER A CA 1
ATOM 1111 C C . SER A 1 205 ? 43.649 -11.348 5.099 1.00 37.09 205 SER A C 1
ATOM 1112 O O . SER A 1 205 ? 44.049 -12.035 4.153 1.00 37.03 205 SER A O 1
ATOM 1115 N N . GLU A 1 206 ? 42.841 -11.800 6.042 1.00 38.52 206 GLU A N 1
ATOM 1116 C CA . GLU A 1 206 ? 42.428 -13.204 6.043 1.00 41.26 206 GLU A CA 1
ATOM 1117 C C . GLU A 1 206 ? 41.515 -13.594 4.865 1.00 41.56 206 GLU A C 1
ATOM 1118 O O . GLU A 1 206 ? 41.413 -14.778 4.566 1.00 40.24 206 GLU A O 1
ATOM 1124 N N . GLU A 1 207 ? 40.868 -12.627 4.197 1.00 40.28 207 GLU A N 1
ATOM 1125 C CA A GLU A 1 207 ? 40.014 -12.933 3.020 0.60 40.75 207 GLU A CA 1
ATOM 1126 C CA B GLU A 1 207 ? 40.012 -12.965 3.064 0.40 40.08 207 GLU A CA 1
ATOM 1127 C C . GLU A 1 207 ? 40.811 -13.002 1.742 1.00 39.39 207 GLU A C 1
ATOM 1128 O O . GLU A 1 207 ? 40.285 -13.391 0.708 1.00 40.52 207 GLU A O 1
ATOM 1139 N N . VAL A 1 208 ? 42.087 -12.629 1.812 1.00 37.47 208 VAL A N 1
ATOM 1140 C CA . VAL A 1 208 ? 42.951 -12.631 0.639 1.00 36.78 208 VAL A CA 1
ATOM 1141 C C . VAL A 1 208 ? 44.120 -13.577 0.853 1.00 37.97 208 VAL A C 1
ATOM 1142 O O . VAL A 1 208 ? 44.490 -14.321 -0.035 1.00 36.23 208 VAL A O 1
ATOM 1146 N N . PHE A 1 209 ? 44.728 -13.490 2.029 1.00 39.20 209 PHE A N 1
ATOM 1147 C CA . PHE A 1 209 ? 45.888 -14.277 2.364 1.00 41.73 209 PHE A CA 1
ATOM 1148 C C . PHE A 1 209 ? 45.415 -15.253 3.441 1.00 46.52 209 PHE A C 1
ATOM 1149 O O . PHE A 1 209 ? 44.213 -15.367 3.695 1.00 48.01 209 PHE A O 1
ATOM 1157 N N . SER A 1 210 ? 46.316 -15.949 4.086 1.00 50.22 210 SER A N 1
ATOM 1158 C CA . SER A 1 210 ? 45.830 -16.985 5.015 1.00 56.09 210 SER A CA 1
ATOM 1159 C C . SER A 1 210 ? 45.632 -16.490 6.438 1.00 55.17 210 SER A C 1
ATOM 1160 O O . SER A 1 210 ? 44.782 -17.001 7.155 1.00 59.60 210 SER A O 1
ATOM 1163 N N . ALA A 1 211 ? 46.383 -15.473 6.826 1.00 51.36 211 ALA A N 1
ATOM 1164 C CA . ALA A 1 211 ? 46.379 -15.019 8.201 1.00 50.88 211 ALA A CA 1
ATOM 1165 C C . ALA A 1 211 ? 45.686 -13.693 8.482 1.00 47.73 211 ALA A C 1
ATOM 1166 O O . ALA A 1 211 ? 45.532 -12.826 7.611 1.00 42.65 211 ALA A O 1
ATOM 1168 N N . LYS A 1 212 ? 45.298 -13.564 9.745 1.00 46.56 212 LYS A N 1
ATOM 1169 C CA . LYS A 1 212 ? 44.654 -12.398 10.284 1.00 47.50 212 LYS A CA 1
ATOM 1170 C C . LYS A 1 212 ? 45.720 -11.553 11.009 1.00 46.77 212 LYS A C 1
ATOM 1171 O O . LYS A 1 212 ? 46.592 -12.084 11.692 1.00 46.72 212 LYS A O 1
ATOM 1177 N N . TYR A 1 213 ? 45.661 -10.245 10.813 1.00 43.60 213 TYR A N 1
ATOM 1178 C CA . TYR A 1 213 ? 46.577 -9.308 11.469 1.00 43.57 213 TYR A CA 1
ATOM 1179 C C . TYR A 1 213 ? 45.689 -8.201 12.011 1.00 43.22 213 TYR A C 1
ATOM 1180 O O . TYR A 1 213 ? 44.831 -7.707 11.285 1.00 42.41 213 TYR A O 1
ATOM 1189 N N . PRO A 1 214 ? 45.922 -7.758 13.263 1.00 44.05 214 PRO A N 1
ATOM 1190 C CA . PRO A 1 214 ? 45.042 -6.738 13.843 1.00 44.01 214 PRO A CA 1
ATOM 1191 C C . PRO A 1 214 ? 45.073 -5.392 13.108 1.00 41.38 214 PRO A C 1
ATOM 1192 O O . PRO A 1 214 ? 44.116 -4.626 13.188 1.00 41.41 214 PRO A O 1
ATOM 1196 N N . TYR A 1 215 ? 46.140 -5.134 12.361 1.00 39.75 215 TYR A N 1
ATOM 1197 C CA . TYR A 1 215 ? 46.278 -3.866 11.636 1.00 37.39 215 TYR A CA 1
ATOM 1198 C C . TYR A 1 215 ? 45.915 -3.953 10.150 1.00 35.80 215 TYR A C 1
ATOM 1199 O O . TYR A 1 215 ? 46.017 -2.956 9.451 1.00 33.73 215 TYR A O 1
ATOM 1208 N N . LEU A 1 216 ? 45.518 -5.134 9.662 1.00 34.91 216 LEU A N 1
ATOM 1209 C CA . LEU A 1 216 ? 45.117 -5.276 8.263 1.00 33.84 216 LEU A CA 1
ATOM 1210 C C . LEU A 1 216 ? 43.640 -5.589 8.213 1.00 35.04 216 LEU A C 1
ATOM 1211 O O . LEU A 1 216 ? 43.236 -6.744 7.989 1.00 37.23 216 LEU A O 1
ATOM 1216 N N . LYS A 1 217 ? 42.844 -4.560 8.500 1.00 35.34 217 LYS A N 1
ATOM 1217 C CA . LYS A 1 217 ? 41.395 -4.643 8.519 1.00 36.47 217 LYS A CA 1
ATOM 1218 C C . LYS A 1 217 ? 40.811 -3.812 7.408 1.00 36.25 217 LYS A C 1
ATOM 1219 O O . LYS A 1 217 ? 41.400 -2.806 6.976 1.00 34.60 217 LYS A O 1
ATOM 1225 N N . SER A 1 218 ? 39.651 -4.251 6.935 1.00 35.25 218 SER A N 1
ATOM 1226 C CA . SER A 1 218 ? 38.946 -3.559 5.904 1.00 36.02 218 SER A CA 1
ATOM 1227 C C . SER A 1 218 ? 38.522 -2.197 6.390 1.00 35.86 218 SER A C 1
ATOM 1228 O O . SER A 1 218 ? 37.899 -2.099 7.448 1.00 35.96 218 SER A O 1
ATOM 1231 N N . VAL A 1 219 ? 38.895 -1.160 5.631 1.00 34.98 219 VAL A N 1
ATOM 1232 C CA . VAL A 1 219 ? 38.493 0.224 5.888 1.00 35.85 219 VAL A CA 1
ATOM 1233 C C . VAL A 1 219 ? 37.929 0.827 4.612 1.00 35.67 219 VAL A C 1
ATOM 1234 O O . VAL A 1 219 ? 38.203 0.332 3.499 1.00 33.39 219 VAL A O 1
ATOM 1238 N N . GLU A 1 220 ? 37.115 1.871 4.769 1.00 36.96 220 GLU A N 1
ATOM 1239 C CA . GLU A 1 220 ? 36.565 2.601 3.622 1.00 38.32 220 GLU A CA 1
ATOM 1240 C C . GLU A 1 220 ? 37.718 3.318 2.907 1.00 35.71 220 GLU A C 1
ATOM 1241 O O . GLU A 1 220 ? 38.685 3.756 3.545 1.00 34.12 220 GLU A O 1
ATOM 1247 N N . SER A 1 221 ? 37.624 3.421 1.589 1.00 33.76 221 SER A N 1
ATOM 1248 C CA . SER A 1 221 ? 38.659 4.102 0.781 1.00 33.46 221 SER A CA 1
ATOM 1249 C C . SER A 1 221 ? 37.866 4.843 -0.287 1.00 33.46 221 SER A C 1
ATOM 1250 O O . SER A 1 221 ? 37.860 4.462 -1.452 1.00 32.83 221 SER A O 1
ATOM 1253 N N . PRO A 1 222 ? 37.206 5.941 0.114 1.00 34.29 222 PRO A N 1
ATOM 1254 C CA . PRO A 1 222 ? 36.294 6.655 -0.761 1.00 35.34 222 PRO A CA 1
ATOM 1255 C C . PRO A 1 222 ? 36.890 7.434 -1.929 1.00 34.24 222 PRO A C 1
ATOM 1256 O O . PRO A 1 222 ? 36.117 7.913 -2.768 1.00 34.35 222 PRO A O 1
ATOM 1260 N N . TYR A 1 223 ? 38.219 7.540 -2.014 1.00 32.69 223 TYR A N 1
ATOM 1261 C CA . TYR A 1 223 ? 38.853 8.283 -3.116 1.00 32.14 223 TYR A CA 1
ATOM 1262 C C . TYR A 1 223 ? 39.389 7.394 -4.230 1.00 30.85 223 TYR A C 1
ATOM 1263 O O . TYR A 1 223 ? 39.814 7.904 -5.270 1.00 29.79 223 TYR A O 1
ATOM 1272 N N . ASP A 1 224 ? 39.357 6.081 -4.027 1.00 29.47 224 ASP A N 1
ATOM 1273 C CA A ASP A 1 224 ? 39.842 5.153 -5.035 0.50 29.10 224 ASP A CA 1
ATOM 1274 C CA B ASP A 1 224 ? 39.818 5.138 -5.041 0.50 28.93 224 ASP A CA 1
ATOM 1275 C C . ASP A 1 224 ? 38.996 5.235 -6.317 1.00 29.07 224 ASP A C 1
ATOM 1276 O O . ASP A 1 224 ? 39.483 4.929 -7.397 1.00 29.09 224 ASP A O 1
ATOM 1285 N N . LYS A 1 225 ? 37.745 5.677 -6.195 1.00 29.39 225 LYS A N 1
ATOM 1286 C CA . LYS A 1 225 ? 36.866 5.817 -7.352 1.00 30.48 225 LYS A CA 1
ATOM 1287 C C . LYS A 1 225 ? 37.433 6.771 -8.423 1.00 29.57 225 LYS A C 1
ATOM 1288 O O . LYS A 1 225 ? 36.973 6.753 -9.561 1.00 30.61 225 LYS A O 1
ATOM 1294 N N . TYR A 1 226 ? 38.421 7.581 -8.044 1.00 29.51 226 TYR A N 1
ATOM 1295 C CA . TYR A 1 226 ? 39.066 8.503 -8.977 1.00 30.22 226 TYR A CA 1
ATOM 1296 C C . TYR A 1 226 ? 40.309 7.910 -9.665 1.00 29.17 226 TYR A C 1
ATOM 1297 O O . TYR A 1 226 ? 40.912 8.569 -10.511 1.00 28.97 226 TYR A O 1
ATOM 1306 N N . SER A 1 227 ? 40.680 6.686 -9.325 1.00 27.43 227 SER A N 1
ATOM 1307 C CA . SER A 1 227 ? 41.829 6.053 -9.933 1.00 27.42 227 SER A CA 1
ATOM 1308 C C . SER A 1 227 ? 41.515 5.624 -11.349 1.00 27.43 227 SER A C 1
ATOM 1309 O O . SER A 1 227 ? 40.417 5.124 -11.619 1.00 28.36 227 SER A O 1
ATOM 1312 N N . PRO A 1 228 ? 42.488 5.739 -12.247 1.00 28.80 228 PRO A N 1
ATOM 1313 C CA . PRO A 1 228 ? 42.307 5.217 -13.612 1.00 29.65 228 PRO A CA 1
ATOM 1314 C C . PRO A 1 228 ? 42.234 3.692 -13.648 1.00 30.73 228 PRO A C 1
ATOM 1315 O O . PRO A 1 228 ? 41.899 3.131 -14.704 1.00 30.13 228 PRO A O 1
ATOM 1319 N N . LYS A 1 229 ? 42.511 3.021 -12.518 1.00 29.04 229 LYS A N 1
ATOM 1320 C CA . LYS A 1 229 ? 42.417 1.559 -12.448 1.00 30.48 229 LYS A CA 1
ATOM 1321 C C . LYS A 1 229 ? 41.222 1.108 -11.586 1.00 29.75 229 LYS A C 1
ATOM 1322 O O . LYS A 1 229 ? 41.129 -0.069 -11.214 1.00 29.50 229 LYS A O 1
ATOM 1328 N N . PHE A 1 230 ? 40.293 2.015 -11.299 1.00 28.95 230 PHE A N 1
ATOM 1329 C CA . PHE A 1 230 ? 39.158 1.679 -10.441 1.00 29.37 230 PHE A CA 1
ATOM 1330 C C . PHE A 1 230 ? 38.258 0.626 -11.078 1.00 29.92 230 PHE A C 1
ATOM 1331 O O . PHE A 1 230 ? 37.749 -0.257 -10.378 1.00 28.04 230 PHE A O 1
ATOM 1339 N N . ALA A 1 231 ? 38.090 0.719 -12.394 1.00 30.61 231 ALA A N 1
ATOM 1340 C CA . ALA A 1 231 ? 37.257 -0.226 -13.134 1.00 31.83 231 ALA A CA 1
ATOM 1341 C C . ALA A 1 231 ? 37.914 -0.662 -14.414 1.00 32.29 231 ALA A C 1
ATOM 1342 O O . ALA A 1 231 ? 38.626 0.116 -15.072 1.00 32.75 231 ALA A O 1
ATOM 1344 N N . SER A 1 232 ? 37.698 -1.920 -14.776 1.00 29.86 232 SER A N 1
ATOM 1345 C CA . SER A 1 232 ? 38.215 -2.422 -16.024 1.00 29.76 232 SER A CA 1
ATOM 1346 C C . SER A 1 232 ? 37.319 -3.540 -16.505 1.00 30.05 232 SER A C 1
ATOM 1347 O O . SER A 1 232 ? 36.537 -4.121 -15.716 1.00 29.16 232 SER A O 1
ATOM 1350 N N . THR A 1 233 ? 37.383 -3.803 -17.803 1.00 29.40 233 THR A N 1
ATOM 1351 C CA A THR A 1 233 ? 36.593 -4.844 -18.427 0.60 30.58 233 THR A CA 1
ATOM 1352 C CA B THR A 1 233 ? 36.598 -4.874 -18.404 0.40 29.84 233 THR A CA 1
ATOM 1353 C C . THR A 1 233 ? 37.453 -5.607 -19.415 1.00 30.68 233 THR A C 1
ATOM 1354 O O . THR A 1 233 ? 38.300 -5.006 -20.104 1.00 30.01 233 THR A O 1
ATOM 1361 N N . LEU A 1 234 ? 37.254 -6.920 -19.492 1.00 30.10 234 LEU A N 1
ATOM 1362 C CA . LEU A 1 234 ? 37.966 -7.734 -20.468 1.00 31.05 234 LEU A CA 1
ATOM 1363 C C . LEU A 1 234 ? 36.991 -8.721 -21.085 1.00 31.94 234 LEU A C 1
ATOM 1364 O O . LEU A 1 234 ? 36.363 -9.502 -20.343 1.00 31.87 234 LEU A O 1
ATOM 1369 N N . LYS A 1 235 ? 36.862 -8.688 -22.417 1.00 30.82 235 LYS A N 1
ATOM 1370 C CA . LYS A 1 235 ? 36.017 -9.611 -23.154 1.00 32.28 235 LYS A CA 1
ATOM 1371 C C . LYS A 1 235 ? 36.870 -10.796 -23.621 1.00 33.25 235 LYS A C 1
ATOM 1372 O O . LYS A 1 235 ? 37.978 -10.618 -24.146 1.00 32.51 235 LYS A O 1
ATOM 1378 N N . ILE A 1 236 ? 36.351 -12.007 -23.423 1.00 33.34 236 ILE A N 1
ATOM 1379 C CA . ILE A 1 236 ? 37.050 -13.229 -23.808 1.00 34.95 236 ILE A CA 1
ATOM 1380 C C . ILE A 1 236 ? 36.046 -14.102 -24.551 1.00 34.96 236 ILE A C 1
ATOM 1381 O O . ILE A 1 236 ? 34.931 -14.303 -24.071 1.00 33.94 236 ILE A O 1
ATOM 1386 N N . SER A 1 237 ? 36.418 -14.620 -25.713 1.00 35.29 237 SER A N 1
ATOM 1387 C CA . SER A 1 237 ? 35.504 -15.511 -26.430 1.00 36.80 237 SER A CA 1
ATOM 1388 C C . SER A 1 237 ? 35.268 -16.764 -25.569 1.00 35.81 237 SER A C 1
ATOM 1389 O O . SER A 1 237 ? 36.132 -17.150 -24.787 1.00 35.66 237 SER A O 1
ATOM 1392 N N . ASN A 1 238 ? 34.106 -17.381 -25.701 1.00 36.60 238 ASN A N 1
ATOM 1393 C CA . ASN A 1 238 ? 33.832 -18.616 -24.963 1.00 37.54 238 ASN A CA 1
ATOM 1394 C C . ASN A 1 238 ? 34.887 -19.672 -25.253 1.00 38.56 238 ASN A C 1
ATOM 1395 O O . ASN A 1 238 ? 35.316 -20.377 -24.351 1.00 37.38 238 ASN A O 1
ATOM 1400 N N . THR A 1 239 ? 35.326 -19.749 -26.505 1.00 39.86 239 THR A N 1
ATOM 1401 C CA . THR A 1 239 ? 36.346 -20.706 -26.902 1.00 41.89 239 THR A CA 1
ATOM 1402 C C . THR A 1 239 ? 37.661 -20.465 -26.188 1.00 40.33 239 THR A C 1
ATOM 1403 O O . THR A 1 239 ? 38.254 -21.416 -25.675 1.00 39.79 239 THR A O 1
ATOM 1407 N N . ASP A 1 240 ? 38.121 -19.211 -26.144 1.00 39.22 240 ASP A N 1
ATOM 1408 C CA A ASP A 1 240 ? 39.367 -18.851 -25.442 0.50 39.37 240 ASP A CA 1
ATOM 1409 C CA B ASP A 1 240 ? 39.372 -18.882 -25.442 0.50 39.31 240 ASP A CA 1
ATOM 1410 C C . ASP A 1 240 ? 39.221 -19.054 -23.934 1.00 38.09 240 ASP A C 1
ATOM 1411 O O . ASP A 1 240 ? 40.179 -19.414 -23.251 1.00 38.63 240 ASP A O 1
ATOM 1420 N N . PHE A 1 241 ? 38.022 -18.801 -23.416 1.00 36.38 241 PHE A N 1
ATOM 1421 C CA . PHE A 1 241 ? 37.771 -18.957 -21.982 1.00 34.83 241 PHE A CA 1
ATOM 1422 C C . PHE A 1 241 ? 37.980 -20.422 -21.583 1.00 35.63 241 PHE A C 1
ATOM 1423 O O . PHE A 1 241 ? 38.738 -20.704 -20.663 1.00 35.07 241 PHE A O 1
ATOM 1431 N N . VAL A 1 242 ? 37.337 -21.354 -22.291 1.00 37.19 242 VAL A N 1
ATOM 1432 C CA . VAL A 1 242 ? 37.503 -22.783 -21.951 1.00 39.21 242 VAL A CA 1
ATOM 1433 C C . VAL A 1 242 ? 38.912 -23.312 -22.263 1.00 40.02 242 VAL A C 1
ATOM 1434 O O . VAL A 1 242 ? 39.459 -24.097 -21.494 1.00 41.10 242 VAL A O 1
ATOM 1438 N N . LYS A 1 243 ? 39.489 -22.871 -23.370 1.00 41.45 243 LYS A N 1
ATOM 1439 C CA . LYS A 1 243 ? 40.836 -23.273 -23.765 1.00 44.42 243 LYS A CA 1
ATOM 1440 C C . LYS A 1 243 ? 41.860 -22.876 -22.714 1.00 42.35 243 LYS A C 1
ATOM 1441 O O . LYS A 1 243 ? 42.729 -23.679 -22.351 1.00 40.59 243 LYS A O 1
ATOM 1447 N N . SER A 1 244 ? 41.765 -21.635 -22.233 1.00 40.53 244 SER A N 1
ATOM 1448 C CA . SER A 1 244 ? 42.685 -21.145 -21.202 1.00 40.14 244 SER A CA 1
ATOM 1449 C C . SER A 1 244 ? 42.551 -21.936 -19.907 1.00 39.62 244 SER A C 1
ATOM 1450 O O . SER A 1 244 ? 43.552 -22.263 -19.276 1.00 39.57 244 SER A O 1
ATOM 1453 N N . LEU A 1 245 ? 41.315 -22.227 -19.507 1.00 39.07 245 LEU A N 1
ATOM 1454 C CA . LEU A 1 245 ? 41.082 -22.987 -18.282 1.00 39.98 245 LEU A CA 1
ATOM 1455 C C . LEU A 1 245 ? 41.592 -24.413 -18.411 1.00 41.17 245 LEU A C 1
ATOM 1456 O O . LEU A 1 245 ? 42.234 -24.915 -17.503 1.00 42.16 245 LEU A O 1
ATOM 1461 N N . ARG A 1 246 ? 41.327 -25.046 -19.545 1.00 42.93 246 ARG A N 1
ATOM 1462 C CA . ARG A 1 246 ? 41.786 -26.441 -19.769 1.00 46.47 246 ARG A CA 1
ATOM 1463 C C . ARG A 1 246 ? 43.312 -26.541 -19.775 1.00 48.68 246 ARG A C 1
ATOM 1464 O O . ARG A 1 246 ? 43.864 -27.524 -19.304 1.00 49.86 246 ARG A O 1
ATOM 1472 N N . ARG A 1 247 ? 43.979 -25.501 -20.260 1.00 50.03 247 ARG A N 1
ATOM 1473 C CA . ARG A 1 247 ? 45.433 -25.480 -20.285 1.00 52.83 247 ARG A CA 1
ATOM 1474 C C . ARG A 1 247 ? 45.987 -25.381 -18.856 1.00 51.73 247 ARG A C 1
ATOM 1475 O O . ARG A 1 247 ? 46.981 -26.006 -18.535 1.00 53.48 247 ARG A O 1
ATOM 1483 N N . ALA A 1 248 ? 45.325 -24.610 -18.003 1.00 48.18 248 ALA A N 1
ATOM 1484 C CA . ALA A 1 248 ? 45.761 -24.439 -16.622 1.00 47.10 248 ALA A CA 1
ATOM 1485 C C . ALA A 1 248 ? 45.293 -25.543 -15.677 1.00 48.37 248 ALA A C 1
ATOM 1486 O O . ALA A 1 248 ? 45.912 -25.754 -14.647 1.00 48.82 248 ALA A O 1
ATOM 1488 N N . TYR A 1 249 ? 44.173 -26.189 -15.991 1.00 47.76 249 TYR A N 1
ATOM 1489 C CA . TYR A 1 249 ? 43.592 -27.236 -15.133 1.00 49.50 249 TYR A CA 1
ATOM 1490 C C . TYR A 1 249 ? 43.151 -28.388 -16.000 1.00 50.68 249 TYR A C 1
ATOM 1491 O O . TYR A 1 249 ? 42.042 -28.393 -16.544 1.00 50.66 249 TYR A O 1
ATOM 1500 N N . SER A 1 250 ? 44.031 -29.380 -16.120 1.00 53.28 250 SER A N 1
ATOM 1501 C CA . SER A 1 250 ? 43.781 -30.522 -16.985 1.00 55.08 250 SER A CA 1
ATOM 1502 C C . SER A 1 250 ? 42.542 -31.343 -16.601 1.00 55.11 250 SER A C 1
ATOM 1503 O O . SER A 1 250 ? 41.967 -31.981 -17.455 1.00 55.85 250 SER A O 1
ATOM 1506 N N . THR A 1 251 ? 42.118 -31.319 -15.337 1.00 54.59 251 THR A N 1
ATOM 1507 C CA . THR A 1 251 ? 40.938 -32.095 -14.934 1.00 54.21 251 THR A CA 1
ATOM 1508 C C . THR A 1 251 ? 39.614 -31.367 -15.157 1.00 50.63 251 THR A C 1
ATOM 1509 O O . THR A 1 251 ? 38.556 -31.951 -14.971 1.00 48.54 251 THR A O 1
ATOM 1513 N N . ILE A 1 252 ? 39.647 -30.113 -15.606 1.00 47.82 252 ILE A N 1
ATOM 1514 C CA . ILE A 1 252 ? 38.398 -29.376 -15.709 1.00 46.04 252 ILE A CA 1
ATOM 1515 C C . ILE A 1 252 ? 37.429 -29.918 -16.748 1.00 45.98 252 ILE A C 1
ATOM 1516 O O . ILE A 1 252 ? 37.800 -30.232 -17.878 1.00 45.68 252 ILE A O 1
ATOM 1521 N N . VAL A 1 253 ? 36.179 -30.049 -16.319 1.00 46.05 253 VAL A N 1
ATOM 1522 C CA . VAL A 1 253 ? 35.097 -30.506 -17.171 1.00 46.83 253 VAL A CA 1
ATOM 1523 C C . VAL A 1 253 ? 34.179 -29.303 -17.314 1.00 45.01 253 VAL A C 1
ATOM 1524 O O . VAL A 1 253 ? 33.467 -28.940 -16.386 1.00 44.70 253 VAL A O 1
ATOM 1528 N N . ILE A 1 254 ? 34.205 -28.683 -18.479 1.00 44.11 254 ILE A N 1
ATOM 1529 C CA . ILE A 1 254 ? 33.401 -27.507 -18.713 1.00 44.38 254 ILE A CA 1
ATOM 1530 C C . ILE A 1 254 ? 32.989 -27.486 -20.188 1.00 45.95 254 ILE A C 1
ATOM 1531 O O . ILE A 1 254 ? 33.712 -27.986 -21.049 1.00 47.43 254 ILE A O 1
ATOM 1536 N N . ASP A 1 255 ? 31.814 -26.925 -20.449 1.00 46.34 255 ASP A N 1
ATOM 1537 C CA . ASP A 1 255 ? 31.201 -26.921 -21.778 1.00 47.95 255 ASP A CA 1
ATOM 1538 C C . ASP A 1 255 ? 31.132 -25.491 -22.337 1.00 46.26 255 ASP A C 1
ATOM 1539 O O . ASP A 1 255 ? 30.488 -24.616 -21.761 1.00 45.13 255 ASP A O 1
ATOM 1544 N N . VAL A 1 256 ? 31.774 -25.284 -23.481 1.00 44.89 256 VAL A N 1
ATOM 1545 C CA . VAL A 1 256 ? 31.806 -23.990 -24.140 1.00 45.03 256 VAL A CA 1
ATOM 1546 C C . VAL A 1 256 ? 30.395 -23.436 -24.446 1.00 46.65 256 VAL A C 1
ATOM 1547 O O . VAL A 1 256 ? 30.201 -22.225 -24.502 1.00 44.70 256 VAL A O 1
ATOM 1551 N N . ASN A 1 257 ? 29.412 -24.326 -24.583 1.00 49.14 257 ASN A N 1
ATOM 1552 C CA . ASN A 1 257 ? 28.043 -23.920 -24.921 1.00 52.17 257 ASN A CA 1
ATOM 1553 C C . ASN A 1 257 ? 27.097 -23.674 -23.764 1.00 53.00 257 ASN A C 1
ATOM 1554 O O . ASN A 1 257 ? 25.980 -23.218 -23.992 1.00 55.75 257 ASN A O 1
ATOM 1559 N N . ASN A 1 258 ? 27.525 -23.950 -22.533 1.00 51.92 258 ASN A N 1
ATOM 1560 C CA . ASN A 1 258 ? 26.657 -23.769 -21.387 1.00 52.19 258 ASN A CA 1
ATOM 1561 C C . ASN A 1 258 ? 27.381 -23.067 -20.245 1.00 48.31 258 ASN A C 1
ATOM 1562 O O . ASN A 1 258 ? 27.131 -23.362 -19.091 1.00 45.28 258 ASN A O 1
ATOM 1567 N N . LEU A 1 259 ? 28.218 -22.074 -20.566 1.00 41.18 259 LEU A N 1
ATOM 1568 C CA . LEU A 1 259 ? 29.009 -21.413 -19.517 1.00 39.22 259 LEU A CA 1
ATOM 1569 C C . LEU A 1 259 ? 28.204 -20.754 -18.394 1.00 38.09 259 LEU A C 1
ATOM 1570 O O . LEU A 1 259 ? 28.554 -20.918 -17.226 1.00 37.86 259 LEU A O 1
ATOM 1575 N N . SER A 1 260 ? 27.118 -20.055 -18.718 1.00 36.99 260 SER A N 1
ATOM 1576 C CA . SER A 1 260 ? 26.329 -19.366 -17.685 1.00 37.12 260 SER A CA 1
ATOM 1577 C C . SER A 1 260 ? 25.699 -20.326 -16.664 1.00 37.23 260 SER A C 1
ATOM 1578 O O . SER A 1 260 ? 25.402 -19.925 -15.549 1.00 37.87 260 SER A O 1
ATOM 1581 N N . LYS A 1 261 ? 25.491 -21.581 -17.055 1.00 37.79 261 LYS A N 1
ATOM 1582 C CA . LYS A 1 261 ? 24.943 -22.586 -16.147 1.00 39.13 261 LYS A CA 1
ATOM 1583 C C . LYS A 1 261 ? 26.026 -23.314 -15.323 1.00 38.25 261 LYS A C 1
ATOM 1584 O O . LYS A 1 261 ? 25.702 -23.953 -14.329 1.00 38.38 261 LYS A O 1
ATOM 1590 N N . GLN A 1 262 ? 27.284 -23.227 -15.750 1.00 36.85 262 GLN A N 1
ATOM 1591 C CA . GLN A 1 262 ? 28.392 -23.948 -15.119 1.00 37.30 262 GLN A CA 1
ATOM 1592 C C . GLN A 1 262 ? 29.352 -23.109 -14.287 1.00 36.13 262 GLN A C 1
ATOM 1593 O O . GLN A 1 262 ? 30.106 -23.668 -13.493 1.00 34.81 262 GLN A O 1
ATOM 1599 N N . VAL A 1 263 ? 29.305 -21.787 -14.459 1.00 35.07 263 VAL A N 1
ATOM 1600 C CA . VAL A 1 263 ? 30.249 -20.856 -13.820 1.00 34.81 263 VAL A CA 1
ATOM 1601 C C . VAL A 1 263 ? 29.491 -19.913 -12.912 1.00 34.95 263 VAL A C 1
ATOM 1602 O O . VAL A 1 263 ? 28.564 -19.230 -13.351 1.00 35.92 263 VAL A O 1
ATOM 1606 N N . SER A 1 264 ? 29.897 -19.878 -11.649 1.00 34.30 264 SER A N 1
ATOM 1607 C CA . SER A 1 264 ? 29.206 -19.088 -10.650 1.00 34.15 264 SER A CA 1
ATOM 1608 C C . SER A 1 264 ? 30.104 -18.824 -9.459 1.00 35.12 264 SER A C 1
ATOM 1609 O O . SER A 1 264 ? 30.864 -19.691 -9.039 1.00 33.75 264 SER A O 1
ATOM 1612 N N . ILE A 1 265 ? 30.029 -17.599 -8.940 1.00 35.32 265 ILE A N 1
ATOM 1613 C CA . ILE A 1 265 ? 30.804 -17.221 -7.754 1.00 36.24 265 ILE A CA 1
ATOM 1614 C C . ILE A 1 265 ? 30.209 -17.877 -6.501 1.00 36.68 265 ILE A C 1
ATOM 1615 O O . ILE A 1 265 ? 29.007 -17.742 -6.195 1.00 37.31 265 ILE A O 1
ATOM 1620 N N . THR A 1 266 ? 31.075 -18.569 -5.768 1.00 34.92 266 THR A N 1
ATOM 1621 C CA . THR A 1 266 ? 30.672 -19.324 -4.596 1.00 36.21 266 THR A CA 1
ATOM 1622 C C . THR A 1 266 ? 30.848 -18.561 -3.299 1.00 36.80 266 THR A C 1
ATOM 1623 O O . THR A 1 266 ? 29.989 -18.641 -2.427 1.00 37.14 266 THR A O 1
ATOM 1627 N N . LYS A 1 267 ? 31.962 -17.833 -3.158 1.00 35.80 267 LYS A N 1
ATOM 1628 C CA . LYS A 1 267 ? 32.236 -17.112 -1.917 1.00 37.08 267 LYS A CA 1
ATOM 1629 C C . LYS A 1 267 ? 33.053 -15.874 -2.240 1.00 36.81 267 LYS A C 1
ATOM 1630 O O . LYS A 1 267 ? 34.021 -15.957 -3.006 1.00 34.93 267 LYS A O 1
ATOM 1636 N N . ARG A 1 268 ? 32.632 -14.744 -1.686 1.00 37.83 268 ARG A N 1
ATOM 1637 C CA . ARG A 1 268 ? 33.364 -13.498 -1.866 1.00 39.01 268 ARG A CA 1
ATOM 1638 C C . ARG A 1 268 ? 33.220 -12.660 -0.612 1.00 38.69 268 ARG A C 1
ATOM 1639 O O . ARG A 1 268 ? 32.212 -12.778 0.091 1.00 37.84 268 ARG A O 1
ATOM 1647 N N . SER A 1 269 ? 34.236 -11.838 -0.330 1.00 36.87 269 SER A N 1
ATOM 1648 C CA . SER A 1 269 ? 34.237 -11.002 0.868 1.00 37.59 269 SER A CA 1
ATOM 1649 C C . SER A 1 269 ? 33.269 -9.854 0.703 1.00 38.57 269 SER A C 1
ATOM 1650 O O . SER A 1 269 ? 32.834 -9.564 -0.401 1.00 37.71 269 SER A O 1
ATOM 1653 N N . ASP A 1 270 ? 32.957 -9.176 1.790 1.00 39.87 270 ASP A N 1
ATOM 1654 C CA . ASP A 1 270 ? 32.110 -7.990 1.693 1.00 44.09 270 ASP A CA 1
ATOM 1655 C C . ASP A 1 270 ? 32.798 -6.919 0.805 1.00 41.69 270 ASP A C 1
ATOM 1656 O O . ASP A 1 270 ? 32.138 -6.275 -0.010 1.00 42.08 270 ASP A O 1
ATOM 1661 N N . ALA A 1 271 ? 34.124 -6.798 0.889 1.00 39.38 271 ALA A N 1
ATOM 1662 C CA . ALA A 1 271 ? 34.832 -5.820 0.044 1.00 38.88 271 ALA A CA 1
ATOM 1663 C C . ALA A 1 271 ? 34.743 -6.245 -1.435 1.00 38.02 271 ALA A C 1
ATOM 1664 O O . ALA A 1 271 ? 34.732 -5.402 -2.330 1.00 40.00 271 ALA A O 1
ATOM 1666 N N . GLY A 1 272 ? 34.695 -7.556 -1.683 1.00 36.62 272 GLY A N 1
ATOM 1667 C CA . GLY A 1 272 ? 34.429 -8.073 -3.021 1.00 35.18 272 GLY A CA 1
ATOM 1668 C C . GLY A 1 272 ? 35.364 -9.087 -3.617 1.00 33.91 272 GLY A C 1
ATOM 1669 O O . GLY A 1 272 ? 35.056 -9.635 -4.667 1.00 34.48 272 GLY A O 1
ATOM 1670 N N . THR A 1 273 ? 36.523 -9.309 -3.007 1.00 33.29 273 THR A N 1
ATOM 1671 C CA . THR A 1 273 ? 37.454 -10.306 -3.531 1.00 32.83 273 THR A CA 1
ATOM 1672 C C . THR A 1 273 ? 36.753 -11.682 -3.586 1.00 32.92 273 THR A C 1
ATOM 1673 O O . THR A 1 273 ? 36.165 -12.137 -2.583 1.00 31.87 273 THR A O 1
ATOM 1677 N N . VAL A 1 274 ? 36.850 -12.321 -4.742 1.00 31.52 274 VAL A N 1
ATOM 1678 C CA . VAL A 1 274 ? 36.297 -13.670 -4.955 1.00 32.61 274 VAL A CA 1
ATOM 1679 C C . VAL A 1 274 ? 37.227 -14.689 -4.307 1.00 32.66 274 VAL A C 1
ATOM 1680 O O . VAL A 1 274 ? 38.368 -14.825 -4.734 1.00 33.29 274 VAL A O 1
ATOM 1684 N N . GLU A 1 275 ? 36.740 -15.379 -3.273 1.00 33.25 275 GLU A N 1
ATOM 1685 C CA A GLU A 1 275 ? 37.502 -16.403 -2.567 0.50 33.59 275 GLU A CA 1
ATOM 1686 C CA B GLU A 1 275 ? 37.529 -16.425 -2.575 0.50 34.51 275 GLU A CA 1
ATOM 1687 C C . GLU A 1 275 ? 37.330 -17.770 -3.245 1.00 34.73 275 GLU A C 1
ATOM 1688 O O . GLU A 1 275 ? 38.282 -18.559 -3.356 1.00 33.63 275 GLU A O 1
ATOM 1699 N N . LYS A 1 276 ? 36.099 -18.036 -3.691 1.00 34.37 276 LYS A N 1
ATOM 1700 C CA . LYS A 1 276 ? 35.778 -19.296 -4.346 1.00 35.28 276 LYS A CA 1
ATOM 1701 C C . LYS A 1 276 ? 34.868 -19.040 -5.536 1.00 33.14 276 LYS A C 1
ATOM 1702 O O . LYS A 1 276 ? 33.877 -18.306 -5.425 1.00 32.42 276 LYS A O 1
ATOM 1708 N N . ILE A 1 277 ? 35.221 -19.639 -6.667 1.00 32.44 277 ILE A N 1
ATOM 1709 C CA . ILE A 1 277 ? 34.404 -19.601 -7.876 1.00 32.58 277 ILE A CA 1
ATOM 1710 C C . ILE A 1 277 ? 34.315 -21.014 -8.478 1.00 33.12 277 ILE A C 1
ATOM 1711 O O . ILE A 1 277 ? 35.320 -21.717 -8.630 1.00 33.17 277 ILE A O 1
ATOM 1716 N N . LYS A 1 278 ? 33.089 -21.399 -8.812 1.00 33.30 278 LYS A N 1
ATOM 1717 C CA . LYS A 1 278 ? 32.792 -22.675 -9.433 1.00 34.32 278 LYS A CA 1
ATOM 1718 C C . LYS A 1 278 ? 32.917 -22.551 -10.947 1.00 34.20 278 LYS A C 1
ATOM 1719 O O . LYS A 1 278 ? 32.313 -21.641 -11.544 1.00 33.90 278 LYS A O 1
ATOM 1725 N N . LEU A 1 279 ? 33.711 -23.433 -11.559 1.00 34.70 279 LEU A N 1
ATOM 1726 C CA . LEU A 1 279 ? 33.834 -23.503 -13.025 1.00 35.71 279 LEU A CA 1
ATOM 1727 C C . LEU A 1 279 ? 33.691 -24.965 -13.420 1.00 36.19 279 LEU A C 1
ATOM 1728 O O . LEU A 1 279 ? 34.656 -25.747 -13.372 1.00 37.52 279 LEU A O 1
ATOM 1733 N N . GLY A 1 280 ? 32.477 -25.327 -13.778 1.00 36.23 280 GLY A N 1
ATOM 1734 C CA . GLY A 1 280 ? 32.164 -26.710 -14.090 1.00 37.96 280 GLY A CA 1
ATOM 1735 C C . GLY A 1 280 ? 32.335 -27.559 -12.845 1.00 39.63 280 GLY A C 1
ATOM 1736 O O . GLY A 1 280 ? 31.628 -27.369 -11.850 1.00 40.30 280 GLY A O 1
ATOM 1737 N N . ASN A 1 281 ? 33.303 -28.477 -12.885 1.00 42.19 281 ASN A N 1
ATOM 1738 C CA . ASN A 1 281 ? 33.610 -29.363 -11.735 1.00 43.66 281 ASN A CA 1
ATOM 1739 C C . ASN A 1 281 ? 34.714 -28.819 -10.828 1.00 44.18 281 ASN A C 1
ATOM 1740 O O . ASN A 1 281 ? 35.065 -29.464 -9.853 1.00 44.48 281 ASN A O 1
ATOM 1745 N N . LYS A 1 282 ? 35.286 -27.657 -11.164 1.00 42.04 282 LYS A N 1
ATOM 1746 C CA . LYS A 1 282 ? 36.394 -27.118 -10.404 1.00 42.89 282 LYS A CA 1
ATOM 1747 C C . LYS A 1 282 ? 36.013 -25.968 -9.522 1.00 41.81 282 LYS A C 1
ATOM 1748 O O . LYS A 1 282 ? 35.107 -25.191 -9.837 1.00 41.07 282 LYS A O 1
ATOM 1754 N N . GLU A 1 283 ? 36.704 -25.863 -8.402 1.00 39.45 283 GLU A N 1
ATOM 1755 C CA . GLU A 1 283 ? 36.582 -24.686 -7.579 1.00 38.97 283 GLU A CA 1
ATOM 1756 C C . GLU A 1 283 ? 37.945 -23.985 -7.591 1.00 38.98 283 GLU A C 1
ATOM 1757 O O . GLU A 1 283 ? 38.956 -24.584 -7.215 1.00 39.43 283 GLU A O 1
ATOM 1763 N N . LEU A 1 284 ? 37.961 -22.735 -8.032 1.00 37.87 284 LEU A N 1
ATOM 1764 C CA . LEU A 1 284 ? 39.195 -21.939 -8.051 1.00 38.33 284 LEU A CA 1
ATOM 1765 C C . LEU A 1 284 ? 39.022 -20.747 -7.151 1.00 36.28 284 LEU A C 1
ATOM 1766 O O . LEU A 1 284 ? 37.929 -20.478 -6.657 1.00 36.53 284 LEU A O 1
ATOM 1771 N N . THR A 1 285 ? 40.114 -20.044 -6.900 1.00 35.80 285 THR A N 1
ATOM 1772 C CA . THR A 1 285 ? 40.039 -18.819 -6.124 1.00 34.71 285 THR A CA 1
ATOM 1773 C C . THR A 1 285 ? 39.973 -17.664 -7.114 1.00 32.65 285 THR A C 1
ATOM 1774 O O . THR A 1 285 ? 40.262 -17.846 -8.292 1.00 31.55 285 THR A O 1
ATOM 1778 N N . GLY A 1 286 ? 39.599 -16.484 -6.646 1.00 32.68 286 GLY A N 1
ATOM 1779 C CA . GLY A 1 286 ? 39.619 -15.292 -7.514 1.00 32.84 286 GLY A CA 1
ATOM 1780 C C . GLY A 1 286 ? 41.028 -15.032 -8.023 1.00 32.69 286 GLY A C 1
ATOM 1781 O O . GLY A 1 286 ? 41.230 -14.628 -9.179 1.00 30.46 286 GLY A O 1
ATOM 1782 N N . LYS A 1 287 ? 42.013 -15.271 -7.153 1.00 33.03 287 LYS A N 1
ATOM 1783 C CA A LYS A 1 287 ? 43.412 -15.074 -7.534 0.50 34.14 287 LYS A CA 1
ATOM 1784 C CA B LYS A 1 287 ? 43.424 -15.103 -7.508 0.50 33.44 287 LYS A CA 1
ATOM 1785 C C . LYS A 1 287 ? 43.796 -16.000 -8.694 1.00 33.16 287 LYS A C 1
ATOM 1786 O O . LYS A 1 287 ? 44.511 -15.581 -9.602 1.00 31.72 287 LYS A O 1
ATOM 1797 N N . ASP A 1 288 ? 43.316 -17.245 -8.672 1.00 33.05 288 ASP A N 1
ATOM 1798 C CA . ASP A 1 288 ? 43.584 -18.193 -9.765 1.00 33.19 288 ASP A CA 1
ATOM 1799 C C . ASP A 1 288 ? 43.062 -17.627 -11.078 1.00 32.12 288 ASP A C 1
ATOM 1800 O O . ASP A 1 288 ? 43.733 -17.694 -12.107 1.00 32.73 288 ASP A O 1
ATOM 1805 N N . ILE A 1 289 ? 41.850 -17.093 -11.039 1.00 30.95 289 ILE A N 1
ATOM 1806 C CA . ILE A 1 289 ? 41.229 -16.518 -12.232 1.00 31.45 289 ILE A CA 1
ATOM 1807 C C . ILE A 1 289 ? 41.991 -15.265 -12.702 1.00 30.40 289 ILE A C 1
ATOM 1808 O O . ILE A 1 289 ? 42.254 -15.106 -13.889 1.00 30.19 289 ILE A O 1
ATOM 1813 N N . ARG A 1 290 ? 42.367 -14.413 -11.753 1.00 30.49 290 ARG A N 1
ATOM 1814 C CA . ARG A 1 290 ? 43.149 -13.197 -12.031 1.00 30.09 290 ARG A CA 1
ATOM 1815 C C . ARG A 1 290 ? 44.432 -13.581 -12.782 1.00 30.95 290 ARG A C 1
ATOM 1816 O O . ARG A 1 290 ? 44.804 -12.955 -13.789 1.00 29.35 290 ARG A O 1
ATOM 1824 N N . THR A 1 291 ? 45.077 -14.647 -12.310 1.00 30.96 291 THR A N 1
ATOM 1825 C CA . THR A 1 291 ? 46.309 -15.117 -12.899 1.00 32.54 291 THR A CA 1
ATOM 1826 C C . THR A 1 291 ? 46.097 -15.685 -14.310 1.00 33.34 291 THR A C 1
ATOM 1827 O O . THR A 1 291 ? 46.819 -15.322 -15.220 1.00 33.60 291 THR A O 1
ATOM 1831 N N . VAL A 1 292 ? 45.100 -16.541 -14.490 1.00 32.48 292 VAL A N 1
ATOM 1832 C CA . VAL A 1 292 ? 44.860 -17.141 -15.799 1.00 33.87 292 VAL A CA 1
ATOM 1833 C C . VAL A 1 292 ? 44.515 -16.071 -16.858 1.00 34.21 292 VAL A C 1
ATOM 1834 O O . VAL A 1 292 ? 45.042 -16.116 -17.961 1.00 32.56 292 VAL A O 1
ATOM 1838 N N . PHE A 1 293 ? 43.695 -15.091 -16.480 1.00 31.41 293 PHE A N 1
ATOM 1839 C CA . PHE A 1 293 ? 43.204 -14.110 -17.440 1.00 31.97 293 PHE A CA 1
ATOM 1840 C C . PHE A 1 293 ? 43.857 -12.752 -17.377 1.00 31.91 293 PHE A C 1
ATOM 1841 O O . PHE A 1 293 ? 43.480 -11.852 -18.133 1.00 32.47 293 PHE A O 1
ATOM 1849 N N . LYS A 1 294 ? 44.897 -12.641 -16.549 1.00 32.16 294 LYS A N 1
ATOM 1850 C CA . LYS A 1 294 ? 45.690 -11.423 -16.394 1.00 33.11 294 LYS A CA 1
ATOM 1851 C C . LYS A 1 294 ? 44.822 -10.227 -16.030 1.00 31.12 294 LYS A C 1
ATOM 1852 O O . LYS A 1 294 ? 44.986 -9.136 -16.591 1.00 29.97 294 LYS A O 1
ATOM 1858 N N . LEU A 1 295 ? 43.929 -10.424 -15.068 1.00 28.68 295 LEU A N 1
ATOM 1859 C CA . LEU A 1 295 ? 43.049 -9.359 -14.623 1.00 27.66 295 LEU A CA 1
ATOM 1860 C C . LEU A 1 295 ? 43.754 -8.446 -13.624 1.00 27.77 295 LEU A C 1
ATOM 1861 O O . LEU A 1 295 ? 44.751 -8.816 -12.992 1.00 27.85 295 LEU A O 1
ATOM 1866 N N . ASN A 1 296 ? 43.216 -7.247 -13.470 1.00 26.83 296 ASN A N 1
ATOM 1867 C CA . ASN A 1 296 ? 43.767 -6.299 -12.510 1.00 26.91 296 ASN A CA 1
ATOM 1868 C C . ASN A 1 296 ? 43.595 -6.709 -11.042 1.00 26.11 296 ASN A C 1
ATOM 1869 O O . ASN A 1 296 ? 44.369 -6.270 -10.184 1.00 25.22 296 ASN A O 1
ATOM 1874 N N . SER A 1 297 ? 42.574 -7.509 -10.735 1.00 25.57 297 SER A N 1
ATOM 1875 C CA . SER A 1 297 ? 42.356 -7.950 -9.374 1.00 26.34 297 SER A CA 1
ATOM 1876 C C . SER A 1 297 ? 41.507 -9.199 -9.352 1.00 26.76 297 SER A C 1
ATOM 1877 O O . SER A 1 297 ? 41.012 -9.642 -10.386 1.00 26.65 297 SER A O 1
ATOM 1880 N N . ALA A 1 298 ? 41.336 -9.714 -8.137 1.00 26.73 298 ALA A N 1
ATOM 1881 C CA . ALA A 1 298 ? 40.510 -10.872 -7.868 1.00 28.33 298 ALA A CA 1
ATOM 1882 C C . ALA A 1 298 ? 39.061 -10.482 -7.489 1.00 28.86 298 ALA A C 1
ATOM 1883 O O . ALA A 1 298 ? 38.265 -11.349 -7.081 1.00 30.45 298 ALA A O 1
ATOM 1885 N N . ASN A 1 299 ? 38.730 -9.192 -7.630 1.00 28.14 299 ASN A N 1
ATOM 1886 C CA . ASN A 1 299 ? 37.403 -8.687 -7.364 1.00 28.86 299 ASN A CA 1
ATOM 1887 C C . ASN A 1 299 ? 36.746 -8.445 -8.722 1.00 28.98 299 ASN A C 1
ATOM 1888 O O . ASN A 1 299 ? 36.988 -7.431 -9.373 1.00 28.29 299 ASN A O 1
ATOM 1893 N N . PHE A 1 300 ? 35.932 -9.409 -9.160 1.00 28.24 300 PHE A N 1
ATOM 1894 C CA . PHE A 1 300 ? 35.312 -9.324 -10.467 1.00 28.95 300 PHE A CA 1
ATOM 1895 C C . PHE A 1 300 ? 33.973 -10.019 -10.480 1.00 29.64 300 PHE A C 1
ATOM 1896 O O . PHE A 1 300 ? 33.599 -10.735 -9.542 1.00 28.43 300 PHE A O 1
ATOM 1904 N N . ASP A 1 301 ? 33.266 -9.787 -11.567 1.00 31.13 301 ASP A N 1
ATOM 1905 C CA A ASP A 1 301 ? 31.991 -10.429 -11.854 0.50 31.90 301 ASP A CA 1
ATOM 1906 C CA B ASP A 1 301 ? 31.995 -10.450 -11.841 0.50 33.35 301 ASP A CA 1
ATOM 1907 C C . ASP A 1 301 ? 32.054 -10.823 -13.316 1.00 33.15 301 ASP A C 1
ATOM 1908 O O . ASP A 1 301 ? 32.804 -10.198 -14.105 1.00 31.61 301 ASP A O 1
ATOM 1917 N N . ILE A 1 302 ? 31.297 -11.839 -13.687 1.00 32.76 302 ILE A N 1
ATOM 1918 C CA . ILE A 1 302 ? 31.297 -12.307 -15.047 1.00 34.25 302 ILE A CA 1
ATOM 1919 C C . ILE A 1 302 ? 29.944 -12.112 -15.692 1.00 36.04 302 ILE A C 1
ATOM 1920 O O . ILE A 1 302 ? 28.921 -12.422 -15.086 1.00 36.21 302 ILE A O 1
ATOM 1925 N N . LYS A 1 303 ? 29.955 -11.537 -16.889 1.00 34.85 303 LYS A N 1
ATOM 1926 C CA A LYS A 1 303 ? 28.740 -11.372 -17.691 0.50 35.77 303 LYS A CA 1
ATOM 1927 C CA B LYS A 1 303 ? 28.751 -11.373 -17.692 0.50 36.52 303 LYS A CA 1
ATOM 1928 C C . LYS A 1 303 ? 28.813 -12.394 -18.822 1.00 35.00 303 LYS A C 1
ATOM 1929 O O . LYS A 1 303 ? 29.829 -12.506 -19.499 1.00 33.44 303 LYS A O 1
ATOM 1940 N N . PHE A 1 304 ? 27.735 -13.138 -19.028 1.00 34.49 304 PHE A N 1
ATOM 1941 C CA . PHE A 1 304 ? 27.712 -14.160 -20.066 1.00 35.43 304 PHE A CA 1
ATOM 1942 C C . PHE A 1 304 ? 27.009 -13.629 -21.297 1.00 37.02 304 PHE A C 1
ATOM 1943 O O . PHE A 1 304 ? 25.833 -13.283 -21.245 1.00 36.61 304 PHE A O 1
ATOM 1951 N N . GLY A 1 305 ? 27.759 -13.517 -22.380 1.00 38.21 305 GLY A N 1
ATOM 1952 C CA . GLY A 1 305 ? 27.210 -13.051 -23.641 1.00 41.24 305 GLY A CA 1
ATOM 1953 C C . GLY A 1 305 ? 27.027 -14.175 -24.626 1.00 42.57 305 GLY A C 1
ATOM 1954 O O . GLY A 1 305 ? 27.278 -15.346 -24.334 1.00 39.04 305 GLY A O 1
ATOM 1955 N N . GLU A 1 306 ? 26.595 -13.808 -25.824 1.00 47.74 306 GLU A N 1
ATOM 1956 C CA . GLU A 1 306 ? 26.434 -14.788 -26.868 1.00 50.40 306 GLU A CA 1
ATOM 1957 C C . GLU A 1 306 ? 27.802 -14.985 -27.513 1.00 46.93 306 GLU A C 1
ATOM 1958 O O . GLU A 1 306 ? 28.282 -14.132 -28.278 1.00 46.49 306 GLU A O 1
ATOM 1964 N N . GLY A 1 307 ? 28.434 -16.097 -27.178 1.00 43.85 307 GLY A N 1
ATOM 1965 C CA . GLY A 1 307 ? 29.748 -16.435 -27.703 1.00 42.96 307 GLY A CA 1
ATOM 1966 C C . GLY A 1 307 ? 30.936 -15.852 -26.964 1.00 40.58 307 GLY A C 1
ATOM 1967 O O . GLY A 1 307 ? 32.085 -16.093 -27.348 1.00 39.67 307 GLY A O 1
ATOM 1968 N N . TYR A 1 308 ? 30.692 -15.088 -25.895 1.00 39.39 308 TYR A N 1
ATOM 1969 C CA . TYR A 1 308 ? 31.779 -14.510 -25.141 1.00 37.33 308 TYR A CA 1
ATOM 1970 C C . TYR A 1 308 ? 31.349 -14.287 -23.684 1.00 36.19 308 TYR A C 1
ATOM 1971 O O . TYR A 1 308 ? 30.163 -14.381 -23.340 1.00 36.07 308 TYR A O 1
ATOM 1980 N N . ILE A 1 309 ? 32.331 -14.019 -22.852 1.00 34.12 309 ILE A N 1
ATOM 1981 C CA . ILE A 1 309 ? 32.101 -13.623 -21.473 1.00 34.54 309 ILE A CA 1
ATOM 1982 C C . ILE A 1 309 ? 32.878 -12.321 -21.274 1.00 34.16 309 ILE A C 1
ATOM 1983 O O . ILE A 1 309 ? 33.878 -12.075 -21.965 1.00 34.99 309 ILE A O 1
ATOM 1988 N N . ASP A 1 310 ? 32.363 -11.456 -20.411 1.00 32.75 310 ASP A N 1
ATOM 1989 C CA . ASP A 1 310 ? 33.063 -10.253 -20.023 1.00 33.20 310 ASP A CA 1
ATOM 1990 C C . ASP A 1 310 ? 33.390 -10.356 -18.544 1.00 32.45 310 ASP A C 1
ATOM 1991 O O . ASP A 1 310 ? 32.511 -10.666 -17.735 1.00 32.61 310 ASP A O 1
ATOM 1996 N N . PHE A 1 311 ? 34.646 -10.118 -18.204 1.00 30.91 311 PHE A N 1
ATOM 1997 C CA . PHE A 1 311 ? 35.032 -9.939 -16.821 1.00 31.28 311 PHE A CA 1
ATOM 1998 C C . PHE A 1 311 ? 34.898 -8.443 -16.518 1.00 31.41 311 PHE A C 1
ATOM 1999 O O . PHE A 1 311 ? 35.450 -7.599 -17.265 1.00 30.86 311 PHE A O 1
ATOM 2007 N N . VAL A 1 312 ? 34.176 -8.101 -15.456 1.00 30.17 312 VAL A N 1
ATOM 2008 C CA . VAL A 1 312 ? 34.031 -6.714 -14.999 1.00 31.02 312 VAL A CA 1
ATOM 2009 C C . VAL A 1 312 ? 34.803 -6.688 -13.692 1.00 29.86 312 VAL A C 1
ATOM 2010 O O . VAL A 1 312 ? 34.412 -7.321 -12.724 1.00 29.23 312 VAL A O 1
ATOM 2014 N N . VAL A 1 313 ? 35.906 -5.960 -13.686 1.00 28.53 313 VAL A N 1
ATOM 2015 C CA . VAL A 1 313 ? 36.877 -6.007 -12.612 1.00 28.48 313 VAL A CA 1
ATOM 2016 C C . VAL A 1 313 ? 36.913 -4.700 -11.813 1.00 28.78 313 VAL A C 1
ATOM 2017 O O . VAL A 1 313 ? 36.819 -3.612 -12.385 1.00 28.71 313 VAL A O 1
ATOM 2021 N N . LYS A 1 314 ? 37.079 -4.825 -10.509 1.00 28.69 314 LYS A N 1
ATOM 2022 C CA . LYS A 1 314 ? 37.137 -3.668 -9.609 1.00 30.16 314 LYS A CA 1
ATOM 2023 C C . LYS A 1 314 ? 38.512 -3.570 -8.993 1.00 28.55 314 LYS A C 1
ATOM 2024 O O . LYS A 1 314 ? 39.017 -4.530 -8.361 1.00 27.18 314 LYS A O 1
ATOM 2030 N N . GLY A 1 315 ? 39.119 -2.400 -9.133 1.00 27.35 315 GLY A N 1
ATOM 2031 C CA . GLY A 1 315 ? 40.409 -2.160 -8.503 1.00 28.04 315 GLY A CA 1
ATOM 2032 C C . GLY A 1 315 ? 41.598 -2.838 -9.150 1.00 27.00 315 GLY A C 1
ATOM 2033 O O . GLY A 1 315 ? 41.509 -3.427 -10.229 1.00 26.94 315 GLY A O 1
ATOM 2034 N N . TYR A 1 316 ? 42.714 -2.761 -8.456 1.00 27.26 316 TYR A N 1
ATOM 2035 C CA . TYR A 1 316 ? 43.968 -3.256 -8.967 1.00 27.72 316 TYR A CA 1
ATOM 2036 C C . TYR A 1 316 ? 44.833 -3.642 -7.789 1.00 27.98 316 TYR A C 1
ATOM 2037 O O . TYR A 1 316 ? 45.099 -2.805 -6.921 1.00 27.28 316 TYR A O 1
ATOM 2046 N N . GLY A 1 317 ? 45.240 -4.913 -7.733 1.00 26.92 317 GLY A N 1
ATOM 2047 C CA . GLY A 1 317 ? 46.068 -5.386 -6.659 1.00 26.82 317 GLY A CA 1
ATOM 2048 C C . GLY A 1 317 ? 45.325 -6.228 -5.661 1.00 27.95 317 GLY A C 1
ATOM 2049 O O . GLY A 1 317 ? 44.108 -6.448 -5.780 1.00 26.68 317 GLY A O 1
ATOM 2050 N N . HIS A 1 318 ? 46.041 -6.626 -4.621 1.00 27.83 318 HIS A N 1
ATOM 2051 C CA . HIS A 1 318 ? 45.483 -7.561 -3.643 1.00 28.29 318 HIS A CA 1
ATOM 2052 C C . HIS A 1 318 ? 44.447 -7.003 -2.676 1.00 28.99 318 HIS A C 1
ATOM 2053 O O . HIS A 1 318 ? 43.678 -7.761 -2.119 1.00 29.94 318 HIS A O 1
ATOM 2060 N N . GLY A 1 319 ? 44.438 -5.679 -2.482 1.00 27.19 319 GLY A N 1
ATOM 2061 C CA . GLY A 1 319 ? 43.441 -5.031 -1.648 1.00 27.30 319 GLY A CA 1
ATOM 2062 C C . GLY A 1 319 ? 43.681 -4.957 -0.163 1.00 27.32 319 GLY A C 1
ATOM 2063 O O . GLY A 1 319 ? 42.864 -4.400 0.543 1.00 28.23 319 GLY A O 1
ATOM 2064 N N . VAL A 1 320 ? 44.803 -5.485 0.302 1.00 27.85 320 VAL A N 1
ATOM 2065 C CA . VAL A 1 320 ? 45.120 -5.524 1.735 1.00 28.47 320 VAL A CA 1
ATOM 2066 C C . VAL A 1 320 ? 46.082 -4.397 2.135 1.00 28.20 320 VAL A C 1
ATOM 2067 O O . VAL A 1 320 ? 47.083 -4.151 1.461 1.00 28.03 320 VAL A O 1
ATOM 2071 N N . GLY A 1 321 ? 45.756 -3.713 3.220 1.00 27.79 321 GLY A N 1
ATOM 2072 C CA . GLY A 1 321 ? 46.594 -2.654 3.734 1.00 29.38 321 GLY A CA 1
ATOM 2073 C C . GLY A 1 321 ? 46.345 -1.311 3.059 1.00 28.08 321 GLY A C 1
ATOM 2074 O O . GLY A 1 321 ? 45.204 -0.866 2.948 1.00 28.21 321 GLY A O 1
ATOM 2075 N N . MET A 1 322 ? 47.408 -0.667 2.591 1.00 28.44 322 MET A N 1
ATOM 2076 C CA . MET A 1 322 ? 47.268 0.677 2.055 1.00 27.90 322 MET A CA 1
ATOM 2077 C C . MET A 1 322 ? 47.043 0.760 0.553 1.00 27.00 322 MET A C 1
ATOM 2078 O O . MET A 1 322 ? 47.817 0.227 -0.212 1.00 27.06 322 MET A O 1
ATOM 2083 N N . SER A 1 323 ? 45.999 1.480 0.162 1.00 27.08 323 SER A N 1
ATOM 2084 C CA . SER A 1 323 ? 45.738 1.789 -1.244 1.00 26.56 323 SER A CA 1
ATOM 2085 C C . SER A 1 323 ? 46.586 2.993 -1.646 1.00 26.52 323 SER A C 1
ATOM 2086 O O . SER A 1 323 ? 46.509 4.048 -1.012 1.00 26.38 323 SER A O 1
ATOM 2089 N N . GLN A 1 324 ? 47.370 2.829 -2.705 1.00 26.17 324 GLN A N 1
ATOM 2090 C CA . GLN A 1 324 ? 48.223 3.893 -3.201 1.00 26.80 324 GLN A CA 1
ATOM 2091 C C . GLN A 1 324 ? 47.397 5.044 -3.751 1.00 27.67 324 GLN A C 1
ATOM 2092 O O . GLN A 1 324 ? 47.671 6.206 -3.439 1.00 26.98 324 GLN A O 1
ATOM 2098 N N . TRP A 1 325 ? 46.376 4.725 -4.546 1.00 27.31 325 TRP A N 1
ATOM 2099 C CA . TRP A 1 325 ? 45.486 5.753 -5.081 1.00 28.16 325 TRP A CA 1
ATOM 2100 C C . TRP A 1 325 ? 44.629 6.343 -3.972 1.00 28.55 325 TRP A C 1
ATOM 2101 O O . TRP A 1 325 ? 44.198 7.491 -4.050 1.00 28.42 325 TRP A O 1
ATOM 2112 N N . GLY A 1 326 ? 44.366 5.558 -2.948 1.00 28.29 326 GLY A N 1
ATOM 2113 C CA . GLY A 1 326 ? 43.635 6.073 -1.801 1.00 29.03 326 GLY A CA 1
ATOM 2114 C C . GLY A 1 326 ? 44.486 7.094 -1.043 1.00 29.17 326 GLY A C 1
ATOM 2115 O O . GLY A 1 326 ? 43.985 8.132 -0.634 1.00 30.45 326 GLY A O 1
ATOM 2116 N N . ALA A 1 327 ? 45.774 6.790 -0.857 1.00 28.06 327 ALA A N 1
ATOM 2117 C CA . ALA A 1 327 ? 46.699 7.725 -0.201 1.00 28.20 327 ALA A CA 1
ATOM 2118 C C . ALA A 1 327 ? 46.768 9.014 -1.011 1.00 28.62 327 ALA A C 1
ATOM 2119 O O . ALA A 1 327 ? 46.777 10.090 -0.452 1.00 29.10 327 ALA A O 1
ATOM 2121 N N . GLU A 1 328 ? 46.807 8.883 -2.336 1.00 28.93 328 GLU A N 1
ATOM 2122 C CA . GLU A 1 328 ? 46.846 10.064 -3.221 1.00 29.74 328 GLU A CA 1
ATOM 2123 C C . GLU A 1 328 ? 45.593 10.910 -3.041 1.00 30.02 328 GLU A C 1
ATOM 2124 O O . GLU A 1 328 ? 45.680 12.134 -2.909 1.00 29.58 328 GLU A O 1
ATOM 2130 N N . GLY A 1 329 ? 44.426 10.252 -3.065 1.00 28.99 329 GLY A N 1
ATOM 2131 C CA . GLY A 1 329 ? 43.142 10.934 -2.852 1.00 30.63 329 GLY A CA 1
ATOM 2132 C C . GLY A 1 329 ? 43.063 11.605 -1.478 1.00 31.75 329 GLY A C 1
ATOM 2133 O O . GLY A 1 329 ? 42.598 12.761 -1.352 1.00 32.75 329 GLY A O 1
ATOM 2134 N N . MET A 1 330 ? 43.528 10.905 -0.446 1.00 31.20 330 MET A N 1
ATOM 2135 C CA . MET A 1 330 ? 43.541 11.482 0.901 1.00 32.54 330 MET A CA 1
ATOM 2136 C C . MET A 1 330 ? 44.442 12.724 0.946 1.00 33.04 330 MET A C 1
ATOM 2137 O O . MET A 1 330 ? 44.061 13.763 1.504 1.00 33.62 330 MET A O 1
ATOM 2142 N N . ALA A 1 331 ? 45.627 12.618 0.347 1.00 32.45 331 ALA A N 1
ATOM 2143 C CA . ALA A 1 331 ? 46.552 13.759 0.275 1.00 33.31 331 ALA A CA 1
ATOM 2144 C C . ALA A 1 331 ? 45.897 14.973 -0.394 1.00 35.51 331 ALA A C 1
ATOM 2145 O O . ALA A 1 331 ? 46.037 16.105 0.080 1.00 35.08 331 ALA A O 1
ATOM 2147 N N . GLU A 1 332 ? 45.197 14.733 -1.500 1.00 36.95 332 GLU A N 1
ATOM 2148 C CA A GLU A 1 332 ? 44.504 15.810 -2.217 0.50 39.77 332 GLU A CA 1
ATOM 2149 C CA B GLU A 1 332 ? 44.487 15.803 -2.226 0.50 39.59 332 GLU A CA 1
ATOM 2150 C C . GLU A 1 332 ? 43.473 16.500 -1.326 1.00 41.19 332 GLU A C 1
ATOM 2151 O O . GLU A 1 332 ? 43.241 17.685 -1.459 1.00 41.38 332 GLU A O 1
ATOM 2162 N N . GLU A 1 333 ? 42.881 15.748 -0.399 1.00 41.47 333 GLU A N 1
ATOM 2163 C CA . GLU A 1 333 ? 41.894 16.294 0.535 1.00 44.04 333 GLU A CA 1
ATOM 2164 C C . GLU A 1 333 ? 42.498 16.963 1.759 1.00 44.48 333 GLU A C 1
ATOM 2165 O O . GLU A 1 333 ? 41.760 17.475 2.604 1.00 46.28 333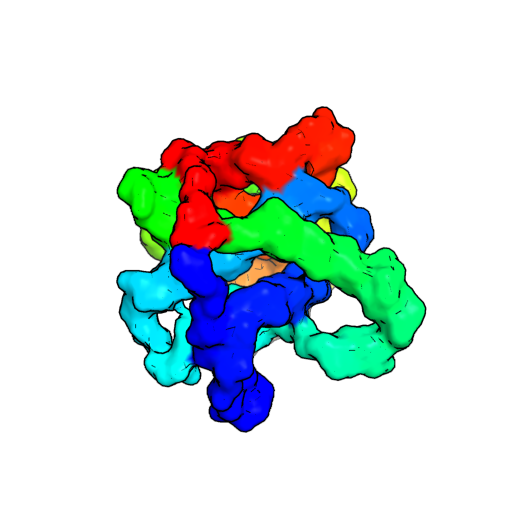 GLU A O 1
ATOM 2171 N N . GLY A 1 334 ? 43.824 16.952 1.870 1.00 41.40 334 GLY A N 1
ATOM 2172 C CA . GLY A 1 334 ? 44.495 17.628 2.973 1.00 42.08 334 GLY A CA 1
ATOM 2173 C C . GLY A 1 334 ? 45.031 16.744 4.079 1.00 39.99 334 GLY A C 1
ATOM 2174 O O . GLY A 1 334 ? 45.572 17.254 5.037 1.00 38.82 334 GLY A O 1
ATOM 2175 N N . TYR A 1 335 ? 44.884 15.423 3.963 1.00 38.27 335 TYR A N 1
ATOM 2176 C CA . TYR A 1 335 ? 45.427 14.528 4.967 1.00 38.12 335 TYR A CA 1
ATOM 2177 C C . TYR A 1 335 ? 46.958 14.451 4.843 1.00 37.15 335 TYR A C 1
ATOM 2178 O O . TYR A 1 335 ? 47.504 14.514 3.736 1.00 35.72 335 TYR A O 1
ATOM 2187 N N . LYS A 1 336 ? 47.631 14.340 5.986 1.00 36.80 336 LYS A N 1
ATOM 2188 C CA . LYS A 1 336 ? 49.084 14.199 6.038 1.00 36.99 336 LYS A CA 1
ATOM 2189 C C . LYS A 1 336 ? 49.426 12.726 6.184 1.00 35.08 336 LYS A C 1
ATOM 2190 O O . LYS A 1 336 ? 48.572 11.904 6.557 1.00 34.31 336 LYS A O 1
ATOM 2196 N N . TYR A 1 337 ? 50.677 12.387 5.920 1.00 33.70 337 TYR A N 1
ATOM 2197 C CA . TYR A 1 337 ? 51.070 10.978 5.883 1.00 32.12 337 TYR A CA 1
ATOM 2198 C C . TYR A 1 337 ? 50.812 10.166 7.145 1.00 33.06 337 TYR A C 1
ATOM 2199 O O . TYR A 1 337 ? 50.468 8.996 7.021 1.00 31.46 337 TYR A O 1
ATOM 2208 N N . TYR A 1 338 ? 50.921 10.754 8.344 1.00 32.53 338 TYR A N 1
ATOM 2209 C CA . TYR A 1 338 ? 50.589 9.984 9.573 1.00 34.60 338 TYR A CA 1
ATOM 2210 C C . TYR A 1 338 ? 49.124 9.534 9.556 1.00 34.10 338 TYR A C 1
ATOM 2211 O O . TYR A 1 338 ? 48.826 8.404 9.928 1.00 33.98 338 TYR A O 1
ATOM 2220 N N . ASP A 1 339 ? 48.221 10.429 9.151 1.00 34.68 339 ASP A N 1
ATOM 2221 C CA . ASP A 1 339 ? 46.787 10.114 9.094 1.00 36.04 339 ASP A CA 1
ATOM 2222 C C . ASP A 1 339 ? 46.448 9.109 8.002 1.00 34.14 339 ASP A C 1
ATOM 2223 O O . ASP A 1 339 ? 45.559 8.276 8.170 1.00 33.99 339 ASP A O 1
ATOM 2228 N N . ILE A 1 340 ? 47.160 9.180 6.890 1.00 32.82 340 ILE A N 1
ATOM 2229 C CA . ILE A 1 340 ? 46.984 8.195 5.824 1.00 32.01 340 ILE A CA 1
ATOM 2230 C C . ILE A 1 340 ? 47.364 6.824 6.370 1.00 31.50 340 ILE A C 1
ATOM 2231 O O . ILE A 1 340 ? 46.625 5.849 6.214 1.00 31.12 340 ILE A O 1
ATOM 2236 N N . LEU A 1 341 ? 48.511 6.750 7.035 1.00 31.86 341 LEU A N 1
ATOM 2237 C CA . LEU A 1 341 ? 48.986 5.469 7.578 1.00 32.09 341 LEU A CA 1
ATOM 2238 C C . LEU A 1 341 ? 48.100 4.924 8.702 1.00 33.14 341 LEU A C 1
ATOM 2239 O O . LEU A 1 341 ? 47.804 3.718 8.710 1.00 33.34 341 LEU A O 1
ATOM 2244 N N . SER A 1 342 ? 47.655 5.775 9.636 1.00 34.19 342 SER A N 1
ATOM 2245 C CA . SER A 1 342 ? 46.804 5.278 10.705 1.00 36.97 342 SER A CA 1
ATOM 2246 C C . SER A 1 342 ? 45.400 4.918 10.166 1.00 36.17 342 SER A C 1
ATOM 2247 O O . SER A 1 342 ? 44.699 4.116 10.780 1.00 36.03 342 SER A O 1
ATOM 2250 N N . HIS A 1 343 ? 45.020 5.454 8.997 1.00 34.85 343 HIS A N 1
ATOM 2251 C CA . HIS A 1 343 ? 43.725 5.104 8.396 1.00 35.18 343 HIS A CA 1
ATOM 2252 C C . HIS A 1 343 ? 43.761 3.688 7.838 1.00 34.69 343 HIS A C 1
ATOM 2253 O O . HIS A 1 343 ? 42.897 2.859 8.155 1.00 35.54 343 HIS A O 1
ATOM 2260 N N . TYR A 1 344 ? 44.772 3.409 7.018 1.00 32.85 344 TYR A N 1
ATOM 2261 C CA . TYR A 1 344 ? 44.895 2.098 6.383 1.00 31.97 344 TYR A CA 1
ATOM 2262 C C . TYR A 1 344 ? 45.369 0.961 7.263 1.00 32.58 344 TYR A C 1
ATOM 2263 O O . TYR A 1 344 ? 44.947 -0.206 7.050 1.00 31.85 344 TYR A O 1
ATOM 2272 N N . TYR A 1 345 ? 46.232 1.279 8.219 1.00 32.42 345 TYR A N 1
ATOM 2273 C CA . TYR A 1 345 ? 46.794 0.289 9.112 1.00 33.00 345 TYR A CA 1
ATOM 2274 C C . TYR A 1 345 ? 46.174 0.490 10.492 1.00 34.56 345 TYR A C 1
ATOM 2275 O O . TYR A 1 345 ? 46.558 1.374 11.256 1.00 34.86 345 TYR A O 1
ATOM 2284 N N . THR A 1 346 ? 45.165 -0.323 10.780 1.00 35.10 346 THR A N 1
ATOM 2285 C CA . THR A 1 346 ? 44.369 -0.153 11.979 1.00 37.81 346 THR A CA 1
ATOM 2286 C C . THR A 1 346 ? 45.137 -0.176 13.300 1.00 39.31 346 THR A C 1
ATOM 2287 O O . THR A 1 346 ? 45.939 -1.077 13.552 1.00 39.01 346 THR A O 1
ATOM 2291 N N . ASP A 1 347 ? 44.883 0.850 14.113 1.00 41.48 347 ASP A N 1
ATOM 2292 C CA . ASP A 1 347 ? 45.462 1.001 15.468 1.00 43.68 347 ASP A CA 1
ATOM 2293 C C . ASP A 1 347 ? 46.988 1.008 15.497 1.00 42.59 347 ASP A C 1
ATOM 2294 O O . ASP A 1 347 ? 47.608 0.450 16.398 1.00 42.68 347 ASP A O 1
ATOM 2299 N N . THR A 1 348 ? 47.599 1.636 14.496 1.00 39.59 348 THR A N 1
ATOM 2300 C CA . THR A 1 348 ? 49.043 1.710 14.443 1.00 38.94 348 THR A CA 1
ATOM 2301 C C . THR A 1 348 ? 49.537 3.109 14.802 1.00 39.74 348 THR A C 1
ATOM 2302 O O . THR A 1 348 ? 48.755 4.049 14.901 1.00 39.52 348 THR A O 1
ATOM 2306 N N . LYS A 1 349 ? 50.844 3.187 15.019 1.00 40.47 349 LYS A N 1
ATOM 2307 C CA A LYS A 1 349 ? 51.527 4.434 15.333 0.50 40.76 349 LYS A CA 1
ATOM 2308 C CA B LYS A 1 349 ? 51.543 4.421 15.351 0.50 41.36 349 LYS A CA 1
ATOM 2309 C C . LYS A 1 349 ? 52.748 4.516 14.426 1.00 39.55 349 LYS A C 1
ATOM 2310 O O . LYS A 1 349 ? 52.973 3.621 13.611 1.00 38.85 349 LYS A O 1
ATOM 2321 N N . ILE A 1 350 ? 53.509 5.597 14.559 1.00 39.22 350 ILE A N 1
ATOM 2322 C CA . ILE A 1 350 ? 54.738 5.809 13.816 1.00 38.54 350 ILE A CA 1
ATOM 2323 C C . ILE A 1 350 ? 55.853 5.864 14.829 1.00 39.38 350 ILE A C 1
ATOM 2324 O O . ILE A 1 350 ? 55.716 6.523 15.865 1.00 40.75 350 ILE A O 1
ATOM 2329 N N . LYS A 1 351 ? 56.966 5.207 14.523 1.00 39.20 351 LYS A N 1
ATOM 2330 C CA . LYS A 1 351 ? 58.139 5.233 15.377 1.00 41.66 351 LYS A CA 1
ATOM 2331 C C . LYS A 1 351 ? 59.357 5.646 14.567 1.00 40.35 351 LYS A C 1
ATOM 2332 O O . LYS A 1 351 ? 59.552 5.131 13.454 1.00 38.69 351 LYS A O 1
ATOM 2338 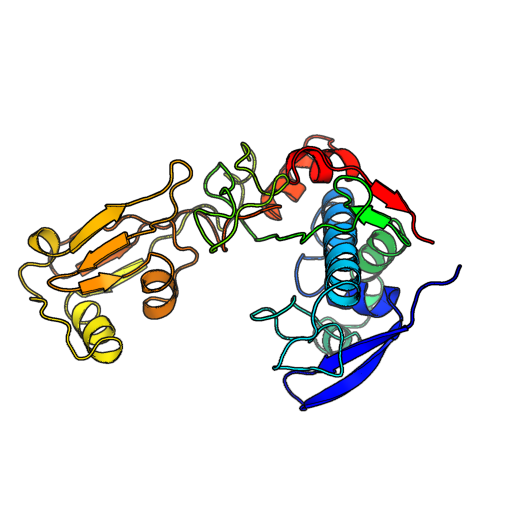N N . ASP A 1 352 ? 60.152 6.574 15.111 1.00 39.78 352 ASP A N 1
ATOM 2339 C CA . ASP A 1 352 ? 61.419 6.964 14.503 1.00 40.33 352 ASP A CA 1
ATOM 2340 C C . ASP A 1 352 ? 62.492 6.074 15.129 1.00 41.87 352 ASP A C 1
ATOM 2341 O O . ASP A 1 352 ? 62.867 6.273 16.288 1.00 43.32 352 ASP A O 1
ATOM 2346 N N . ILE A 1 353 ? 63.004 5.116 14.378 1.00 41.98 353 ILE A N 1
ATOM 2347 C CA . ILE A 1 353 ? 64.024 4.216 14.930 1.00 44.26 353 ILE A CA 1
ATOM 2348 C C . ILE A 1 353 ? 65.422 4.816 14.825 1.00 45.03 353 ILE A C 1
ATOM 2349 O O . ILE A 1 353 ? 66.314 4.422 15.564 1.00 44.62 353 ILE A O 1
ATOM 2354 N N . TYR A 1 354 ? 65.596 5.801 13.945 1.00 42.67 354 TYR A N 1
ATOM 2355 C CA . TYR A 1 354 ? 66.870 6.539 13.849 1.00 44.24 354 TYR A CA 1
ATOM 2356 C C . TYR A 1 354 ? 66.628 7.840 13.102 1.00 43.26 354 TYR A C 1
ATOM 2357 O O . TYR A 1 354 ? 65.576 7.978 12.476 1.00 42.69 354 TYR A O 1
#

Secondary structure (DSSP, 8-state):
-PPPEEEEE-TTT--EEEEEHHHHHHHHHHHHS-TTS-HHHHHHHHHHHHHHHHHHHHSPPPSTTTT-SEES-TTTS-----HHHHHHHH-HHHIIIIIHHHHHHHHTTTTEEEEETTEE----EESB-SSB-B-GGGTSS---TT----B-TTGGGSTTSEEEEEEEHHHHHHHHHHH-TT----TT-HHHHEEEEEE-SS--EEEEEETTEEE-HHHHHHHHT-S-S-EEEEE-SSEEEEEEESBS--BSEEHHHHHHHHHTT--HHHHHHHHSTT-EEEE--

InterPro domains:
  IPR013486 Sporulation stage II protein D, amidase enhancer LytB [TIGR02669] (86-351)
  IPR013693 Sporulation stage II protein D, amidase enhancer LytB N-terminal [PF08486] (80-185)
  IPR014225 Sporulation stage II, protein D firmicutes [TIGR02870] (18-352)
  IPR051922 Bacterial Sporulation-Associated [PTHR30032] (75-350)

Solvent-accessible surface area: 14494 Å² total; per-residue (Å²): 180,168,35,40,101,6,55,0,53,35,77,140,80,41,150,63,85,159,28,70,3,64,82,0,0,5,1,0,0,20,24,48,7,59,9,116,21,41,53,26,0,0,44,0,0,0,0,0,0,4,0,15,0,8,30,64,92,106,94,76,153,34,112,144,12,122,107,9,29,0,4,12,29,134,163,62,17,4,35,33,83,38,97,110,53,12,83,180,136,71,29,109,134,57,7,122,87,77,10,28,63,0,44,99,0,2,130,40,1,116,0,14,6,0,5,51,118,106,134,8,1,20,0,27,24,10,20,2,4,25,22,76,0,7,40,0,54,49,45,90,118,43,141,53,62,15,0,60,43,26,110,1,72,50,0,121,156,9,95,92,56,72,33,103,73,122,10,54,21,88,55,0,5,102,12,0,112,168,52,50,111,94,14,104,10,55,48,124,60,8,69,173,43,6,56,60,80,108,77,11,140,14,6,14,2,34,85,0,81,0,13,89,55,96,6,61,0,146,45,0,66,95,38,15,185,12,35,4,14,7,0,60,29,120,68,24,172,44,53,1,22,0,64,3,96,1,84,16,54,8,0,2,0,0,13,69,0,0,21,12,11,10,129,113,46,95,123,30,100,76,0,0,57,59,1,0,36,114,13,160,37,89,88,47,36

Foldseek 3Di:
DAFDWFWEQEPVVRDIDTHGLLQFLLQQLVFADFLPFDLQLLLLSSQLLSLQLQVLVVDQADPSCNPGSYYCDCVPGTHGDHPVRCCVVPHDVCCVPRSVSSSCSNVVQAQKYKDDVPHRDNADEWAAFLQKFDQCVLQDPDGDQFWHIAGLRQSVVDPQQKDKDKFFLVRVVVLVCVVPVPDDADSVPFVVFWAQDDADPSAQGQWIGHHPDIDGLVVVCVSVVNQGSRWDWDDDDRIIMTMDGIGDRRIFAHSSSSSRVVVVPDGNQVSRCRRGPPIGMDRPD

Organism: Clostridioides difficile (strain 630) (NCBI:txid272563)

Radius of gyration: 20.41 Å; Cα contacts (8 Å, |Δi|>4): 625; chains: 1; bounding box: 50×50×48 Å

Nearest PDB structures (foldseek):
  5txu-assembly1_A  TM=1.004E+00  e=5.664E-63  Clostridioides difficile 630
  4rwr-assembly2_B  TM=8.837E-01  e=1.703E-27  Bacillus anthracis
  4rwr-assembly1_A  TM=8.789E-01  e=2.936E-27  Bacillus anthracis
  4leb-assembly1_A  TM=3.799E-01  e=5.250E+00  Candida albicans

Sequence (285 aa):
KKAPIINVYNHITGKTEKMDMENYLCGVLLAGEMSSEFFDIEALKAQSVAARTYVVYKQEHGKSSKHKNAVVCTDYKHCQEYKSYDTLKKLLNGEEWIKNNKYSKIQEAVRRGTKGQIITYNDKAILPLYFSTSSGKTENSEEEVFSAKYPYLKSVESPYDDKYSPKFASTTLKISNTDDFVKSLRRAYSTIVIDVNNLSKQVSITKRSDAGTVEEKIKLGNKELTGKKDIRTVFKLNSANFDDIKKFGEGYIDFVVKGYGHGVGMSQWGAEGMAEEEGYKYYDILSHYYTDTKKIKDIY